Protein AF-C4RNF4-F1 (afdb_monomer_lite)

pLDDT: mean 80.86, std 27.19, range [23.42, 98.88]

Secondary structure (DSSP, 8-state):
------------------------------PPP-PPPPPPPPP------------------------PPP-----TT------TTSPPTTT--GGGHHHHHH--S-HHHHHHHHHHHEEETTTT-TT--GGGTTGGG--SHHHHHHHHHTT--S-TTS---GGGSEEE-HHHHHHHHHHHHHHTT--EEEEEEEETTSSTT-EEEEEEEEEEETTEEEEE-SSSPTTSSSS-TTS---STT-SEEEHHHHHHHHHTTSS-GGGEESSTT-SSBHHHHHHHHHHHHHHHHTT----TTEE-TTHHHHS-HHHHHHHHHHHHHHHHT-HHHHHHHHHHHHH-TTT--TTEEEE--TT-PPPEEEE--

Sequence (365 aa):
MPVDGRGGTTRPTARTTTGESPDGPGTAASRPQRRSQPARPRFRSIADGAATDNSAAVGPLPWQTTLACPNIRADRGTCMSSNWSVHSAYSDPGRHRALLAELRGEVPRICAAARNVIAHYRIELPELPPARHDEIHSRWLEAILELDQERHPEPLATPRATAEKVAGCCRDHVLFVVGALRDRGVAARSRVGFASYLTEGYFLDHVVVEYRTGDRWRRVDPEFAPGSVEFDVEDMPTGPTAPFRTAAQAWLAHRSGETDAELYRVLPESELGGPGFIRDCVVTELAHRQKDELLLWDAWGDVAHQVDDPLVDELADLLVQADAGDDTAERELARRYRDDPRLHPGDVITQYSPYGQPPRVVRLR

Structure (mmCIF, N/CA/C/O backbone):
data_AF-C4RNF4-F1
#
_entry.id   AF-C4RNF4-F1
#
loop_
_atom_site.group_PDB
_atom_site.id
_atom_site.type_symbol
_atom_site.label_atom_id
_atom_site.label_alt_id
_atom_site.label_comp_id
_atom_site.label_asym_id
_atom_site.label_entity_id
_atom_site.label_seq_id
_atom_site.pdbx_PDB_ins_code
_atom_site.Cartn_x
_atom_site.Cartn_y
_atom_site.Cartn_z
_atom_site.occupancy
_atom_site.B_iso_or_equiv
_atom_site.auth_seq_id
_atom_site.auth_comp_id
_atom_site.auth_asym_id
_atom_site.auth_atom_id
_atom_site.pdbx_PDB_model_num
ATOM 1 N N . MET A 1 1 ? 64.690 -3.235 55.865 1.00 29.55 1 MET A N 1
ATOM 2 C CA . MET A 1 1 ? 66.017 -3.071 55.238 1.00 29.55 1 MET A CA 1
ATOM 3 C C . MET A 1 1 ? 65.868 -3.304 53.746 1.00 29.55 1 MET A C 1
ATOM 5 O O . MET A 1 1 ? 65.424 -4.396 53.413 1.00 29.55 1 MET A O 1
ATOM 9 N N . PRO A 1 2 ? 66.294 -2.382 52.871 1.00 56.06 2 PRO A N 1
ATOM 10 C CA . PRO A 1 2 ? 66.186 -0.909 52.945 1.00 56.06 2 PRO A CA 1
ATOM 11 C C . PRO A 1 2 ? 65.337 -0.361 51.755 1.00 56.06 2 PRO A C 1
ATOM 13 O O . PRO A 1 2 ? 64.933 -1.162 50.922 1.00 56.06 2 PRO A O 1
ATOM 16 N N . VAL A 1 3 ? 65.063 0.934 51.519 1.00 39.97 3 VAL A N 1
ATOM 17 C CA . VAL A 1 3 ? 64.842 2.184 52.306 1.00 39.97 3 VAL A CA 1
ATOM 18 C C . VAL A 1 3 ? 64.292 3.254 51.312 1.00 39.97 3 VAL A C 1
ATOM 20 O O . VAL A 1 3 ? 64.432 3.063 50.109 1.00 39.97 3 VAL A O 1
ATOM 23 N N . ASP A 1 4 ? 63.647 4.317 51.824 1.00 38.72 4 ASP A N 1
ATOM 24 C CA . ASP A 1 4 ? 63.225 5.632 51.257 1.00 38.72 4 ASP A CA 1
ATOM 25 C C . ASP A 1 4 ? 63.759 6.104 49.866 1.00 38.72 4 ASP A C 1
ATOM 27 O O . ASP A 1 4 ? 64.845 5.737 49.437 1.00 38.72 4 ASP A O 1
ATOM 31 N N . GLY A 1 5 ? 63.115 7.037 49.137 1.00 36.12 5 GLY A N 1
ATOM 32 C CA . GLY A 1 5 ? 61.872 7.799 49.389 1.00 36.12 5 GLY A CA 1
ATOM 33 C C . GLY A 1 5 ? 62.019 9.343 49.330 1.00 36.12 5 GLY A C 1
ATOM 34 O O . GLY A 1 5 ? 63.107 9.865 49.546 1.00 36.12 5 GLY A O 1
ATOM 35 N N . ARG A 1 6 ? 60.881 10.061 49.171 1.00 37.47 6 ARG A N 1
ATOM 36 C CA . ARG A 1 6 ? 60.686 11.550 49.234 1.00 37.47 6 ARG A CA 1
ATOM 37 C C . ARG A 1 6 ? 61.234 12.343 48.021 1.00 37.47 6 ARG A C 1
ATOM 39 O O . ARG A 1 6 ? 62.159 11.886 47.370 1.00 37.47 6 ARG A O 1
ATOM 46 N N . GLY A 1 7 ? 60.734 13.533 47.650 1.00 30.39 7 GLY A N 1
ATOM 47 C CA . GLY A 1 7 ? 59.528 14.318 48.024 1.00 30.39 7 GLY A CA 1
ATOM 48 C C . GLY A 1 7 ? 58.840 14.866 46.743 1.00 30.39 7 GLY A C 1
ATOM 49 O O . GLY A 1 7 ? 59.287 14.541 45.652 1.00 30.39 7 GLY A O 1
ATOM 50 N N . GLY A 1 8 ? 57.741 15.636 46.729 1.00 32.41 8 GLY A N 1
ATOM 51 C CA . GLY A 1 8 ? 57.192 16.585 47.712 1.00 32.41 8 GLY A CA 1
ATOM 52 C C . GLY A 1 8 ? 57.641 18.022 47.369 1.00 32.41 8 GLY A C 1
ATOM 53 O O . GLY A 1 8 ? 58.843 18.232 47.274 1.00 32.41 8 GLY A O 1
ATOM 54 N N . THR A 1 9 ? 56.792 19.046 47.172 1.00 34.47 9 THR A N 1
ATOM 55 C CA . THR A 1 9 ? 55.306 19.192 47.234 1.00 34.47 9 THR A CA 1
ATOM 56 C C . THR A 1 9 ? 54.803 20.011 45.995 1.00 34.47 9 THR A C 1
ATOM 58 O O . THR A 1 9 ? 55.440 19.870 44.961 1.00 34.47 9 THR A O 1
ATOM 61 N N . THR A 1 10 ? 53.713 20.803 45.869 1.00 32.97 10 THR A N 1
ATOM 62 C CA . THR A 1 10 ? 52.697 21.432 46.762 1.00 32.97 10 THR A CA 1
ATOM 63 C C . THR A 1 10 ? 51.389 21.782 45.980 1.00 32.97 10 THR A C 1
ATOM 65 O O . THR A 1 10 ? 51.176 21.318 44.865 1.00 32.97 10 THR A O 1
ATOM 68 N N . ARG A 1 11 ? 50.490 22.580 46.583 1.00 32.47 11 ARG A N 1
ATOM 69 C CA . ARG A 1 11 ? 49.206 23.181 46.114 1.00 32.47 11 ARG A CA 1
ATOM 70 C C . ARG A 1 11 ? 48.938 24.427 47.011 1.00 32.47 11 ARG A C 1
ATOM 72 O O . ARG A 1 11 ? 49.739 24.609 47.933 1.00 32.47 11 ARG A O 1
ATOM 79 N N . PRO A 1 12 ? 47.819 25.195 46.919 1.00 51.16 12 PRO A N 1
ATOM 80 C CA . PRO A 1 12 ? 46.788 25.367 45.870 1.00 51.16 12 PRO A CA 1
ATOM 81 C C . PRO A 1 12 ? 47.091 26.660 45.042 1.00 51.16 12 PRO A C 1
ATOM 83 O O . PRO A 1 12 ? 48.235 26.721 44.613 1.00 51.16 12 PRO A O 1
ATOM 86 N N . THR A 1 13 ? 46.285 27.687 44.681 1.00 32.19 13 THR A N 1
ATOM 87 C CA . THR A 1 13 ? 44.886 28.205 44.863 1.00 32.19 13 THR A CA 1
ATOM 88 C C . THR A 1 13 ? 44.439 28.981 43.583 1.00 32.19 13 THR A C 1
ATOM 90 O O . THR A 1 13 ? 45.022 28.802 42.521 1.00 32.19 13 THR A O 1
ATOM 93 N N . ALA A 1 14 ? 43.435 29.873 43.634 1.00 32.00 14 ALA A N 1
ATOM 94 C CA . ALA A 1 14 ? 42.011 29.585 43.379 1.00 32.00 14 ALA A CA 1
ATOM 95 C C . ALA A 1 14 ? 41.098 30.808 43.694 1.00 32.00 14 ALA A C 1
ATOM 97 O O . ALA A 1 14 ? 41.170 31.311 44.812 1.00 32.00 14 ALA A O 1
ATOM 98 N N . ARG A 1 15 ? 40.155 31.156 42.786 1.00 32.41 15 ARG A N 1
ATOM 99 C CA . ARG A 1 15 ? 39.062 32.178 42.924 1.00 32.41 15 ARG A CA 1
ATOM 100 C C . ARG A 1 15 ? 39.533 33.664 43.023 1.00 32.41 15 ARG A C 1
ATOM 102 O O . ARG A 1 15 ? 40.668 33.892 43.410 1.00 32.41 15 ARG A O 1
ATOM 109 N N . THR A 1 16 ? 38.781 34.723 42.650 1.00 32.00 16 THR A N 1
ATOM 110 C CA . THR A 1 16 ? 37.392 34.915 42.117 1.00 32.00 16 THR A CA 1
ATOM 111 C C . THR A 1 16 ? 37.208 36.313 41.454 1.00 32.00 16 THR A C 1
ATOM 113 O O . THR A 1 16 ? 37.937 37.217 41.841 1.00 32.00 16 THR A O 1
ATOM 116 N N . THR A 1 17 ? 36.146 36.506 40.627 1.00 31.36 17 THR A N 1
ATOM 117 C CA . THR A 1 17 ? 35.385 37.786 40.354 1.00 31.36 17 THR A CA 1
ATOM 118 C C . THR A 1 17 ? 36.129 38.981 39.677 1.00 31.36 17 THR A C 1
ATOM 120 O O . THR A 1 17 ? 37.347 39.025 39.750 1.00 31.36 17 THR A O 1
ATOM 123 N N . THR A 1 18 ? 35.540 39.986 38.982 1.00 33.16 18 THR A N 1
ATOM 124 C CA . THR A 1 18 ? 34.149 40.375 38.565 1.00 33.16 18 THR A CA 1
ATOM 125 C C . THR A 1 18 ? 34.171 41.445 37.437 1.00 33.16 18 THR A C 1
ATOM 127 O O . THR A 1 18 ? 35.185 42.119 37.293 1.00 33.16 18 THR A O 1
ATOM 130 N N . GLY A 1 19 ? 33.028 41.688 36.761 1.00 27.88 19 GLY A N 1
ATOM 131 C CA . GLY A 1 19 ? 32.724 42.905 35.959 1.00 27.88 19 GLY A CA 1
ATOM 132 C C . GLY A 1 19 ? 33.000 42.805 34.443 1.00 27.88 19 GLY A C 1
ATOM 133 O O . GLY A 1 19 ? 33.831 42.000 34.036 1.00 27.88 19 GLY A O 1
ATOM 134 N N . GLU A 1 20 ? 32.350 43.563 33.545 1.00 30.66 20 GLU A N 1
ATOM 135 C CA . GLU A 1 20 ? 31.129 44.404 33.637 1.00 30.66 20 GLU A CA 1
ATOM 136 C C . GLU A 1 20 ? 30.559 44.648 32.204 1.00 30.66 20 GLU A C 1
ATOM 138 O O . GLU A 1 20 ? 31.224 44.308 31.226 1.00 30.66 20 GLU A O 1
ATOM 143 N N . SER A 1 21 ? 29.338 45.183 32.042 1.00 34.09 21 SER A N 1
ATOM 144 C CA . SER A 1 21 ? 28.692 45.478 30.728 1.00 34.09 21 SER A CA 1
ATOM 145 C C . SER A 1 21 ? 28.646 46.997 30.446 1.00 34.09 21 SER A C 1
ATOM 147 O O . SER A 1 21 ? 28.868 47.753 31.393 1.00 34.09 21 SER A O 1
ATOM 149 N N . PRO A 1 22 ? 28.377 47.483 29.204 1.00 46.72 22 PRO A N 1
ATOM 150 C CA . PRO A 1 22 ? 26.975 47.679 28.763 1.00 46.72 22 PRO A CA 1
ATOM 151 C C . PRO A 1 22 ? 26.702 47.673 27.221 1.00 46.72 22 PRO A C 1
ATOM 153 O O . PRO A 1 22 ? 27.592 47.434 26.411 1.00 46.72 22 PRO A O 1
ATOM 156 N N . ASP A 1 23 ? 25.449 48.018 26.875 1.00 33.31 23 ASP A N 1
ATOM 157 C CA . ASP A 1 23 ? 24.907 48.573 25.609 1.00 33.31 23 ASP A CA 1
ATOM 158 C C . ASP A 1 23 ? 24.642 47.692 24.358 1.00 33.31 23 ASP A C 1
ATOM 160 O O . ASP A 1 23 ? 25.283 46.679 24.094 1.00 33.31 23 ASP A O 1
ATOM 164 N N . GLY A 1 24 ? 23.587 48.085 23.613 1.00 26.72 24 GLY A N 1
ATOM 165 C CA . GLY A 1 24 ? 22.997 47.401 22.439 1.00 26.72 24 GLY A CA 1
ATOM 166 C C . GLY A 1 24 ? 23.139 48.204 21.125 1.00 26.72 24 GLY A C 1
ATOM 167 O O . GLY A 1 24 ? 24.221 48.747 20.908 1.00 26.72 24 GLY A O 1
ATOM 168 N N . PRO A 1 25 ? 22.116 48.343 20.237 1.00 41.81 25 PRO A N 1
ATOM 169 C CA . PRO A 1 25 ? 20.685 48.001 20.346 1.00 41.81 25 PRO A CA 1
ATOM 170 C C . PRO A 1 25 ? 20.215 46.953 19.298 1.00 41.81 25 PRO A C 1
ATOM 172 O O . PRO A 1 25 ? 21.030 46.327 18.629 1.00 41.81 25 PRO A O 1
ATOM 175 N N . GLY A 1 26 ? 18.895 46.761 19.132 1.00 27.91 26 GLY A N 1
ATOM 176 C CA . GLY A 1 26 ? 18.306 45.811 18.168 1.00 27.91 26 GLY A CA 1
ATOM 177 C C . GLY A 1 26 ? 17.302 46.410 17.167 1.00 27.91 26 GLY A C 1
ATOM 178 O O . GLY A 1 26 ? 16.907 47.570 17.270 1.00 27.91 26 GLY A O 1
ATOM 179 N N . THR A 1 27 ? 16.854 45.579 16.220 1.00 31.86 27 THR A N 1
ATOM 180 C CA . THR A 1 27 ? 15.846 45.867 15.176 1.00 31.86 27 THR A CA 1
ATOM 181 C C . THR A 1 27 ? 14.903 44.659 15.036 1.00 31.86 27 THR A C 1
ATOM 183 O O . THR A 1 27 ? 15.343 43.526 14.903 1.00 31.86 27 THR A O 1
ATOM 186 N N . ALA A 1 28 ? 13.603 44.812 15.307 1.00 30.44 28 ALA A N 1
ATOM 187 C CA . ALA A 1 28 ? 12.551 45.297 14.396 1.00 30.44 28 ALA A CA 1
ATOM 188 C C . ALA A 1 28 ? 11.982 44.191 13.475 1.00 30.44 28 ALA A C 1
ATOM 190 O O . ALA A 1 28 ? 12.509 43.901 12.404 1.00 30.44 28 ALA A O 1
ATOM 191 N N . ALA A 1 29 ? 10.865 43.588 13.899 1.00 31.58 29 ALA A N 1
ATOM 192 C CA . ALA A 1 29 ? 10.168 42.534 13.160 1.00 31.58 29 ALA A CA 1
ATOM 193 C C . ALA A 1 29 ? 9.352 43.082 11.972 1.00 31.58 29 ALA A C 1
ATOM 195 O O . ALA A 1 29 ? 8.675 44.103 12.092 1.00 31.58 29 ALA A O 1
ATOM 196 N N . SER A 1 30 ? 9.345 42.350 10.852 1.00 30.41 30 SER A N 1
ATOM 197 C CA . SER A 1 30 ? 8.572 42.686 9.646 1.00 30.41 30 SER A CA 1
ATOM 198 C C . SER A 1 30 ? 7.468 41.660 9.381 1.00 30.41 30 SER A C 1
ATOM 200 O O . SER A 1 30 ? 7.743 40.479 9.188 1.00 30.41 30 SER A O 1
ATOM 202 N N . ARG A 1 31 ? 6.205 42.108 9.332 1.00 32.72 31 ARG A N 1
ATOM 203 C CA . ARG A 1 31 ? 5.064 41.280 8.896 1.00 32.72 31 ARG A CA 1
ATOM 204 C C . ARG A 1 31 ? 5.098 41.065 7.373 1.00 32.72 31 ARG A C 1
ATOM 206 O O . ARG A 1 31 ? 5.218 42.060 6.655 1.00 32.72 31 ARG A O 1
ATOM 213 N N . PRO A 1 32 ? 4.869 39.844 6.852 1.00 31.88 32 PRO A N 1
ATOM 214 C CA . PRO A 1 32 ? 4.570 39.660 5.436 1.00 31.88 32 PRO A CA 1
ATOM 215 C C . PRO A 1 32 ? 3.202 40.273 5.092 1.00 31.88 32 PRO A C 1
ATOM 217 O O . PRO A 1 32 ? 2.233 40.160 5.847 1.00 31.88 32 PRO A O 1
ATOM 220 N N . GLN A 1 33 ? 3.114 40.943 3.943 1.00 31.50 33 GLN A N 1
ATOM 221 C CA . GLN A 1 33 ? 1.877 41.563 3.464 1.00 31.50 33 GLN A CA 1
ATOM 222 C C . GLN A 1 33 ? 0.935 40.516 2.850 1.00 31.50 33 GLN A C 1
ATOM 224 O O . GLN A 1 33 ? 1.359 39.691 2.042 1.00 31.50 33 GLN A O 1
ATOM 229 N N . ARG A 1 34 ? -0.369 40.600 3.151 1.00 33.06 34 ARG A N 1
ATOM 230 C CA . ARG A 1 34 ? -1.402 39.860 2.405 1.00 33.06 34 ARG A CA 1
ATOM 231 C C . ARG A 1 34 ? -1.380 40.293 0.935 1.00 33.06 34 ARG A C 1
ATOM 233 O O . ARG A 1 34 ? -1.749 41.426 0.635 1.00 33.06 34 ARG A O 1
ATOM 240 N N . ARG A 1 35 ? -1.037 39.383 0.019 1.00 30.53 35 ARG A N 1
ATOM 241 C CA . ARG A 1 35 ? -1.413 39.511 -1.398 1.00 30.53 35 ARG A CA 1
ATOM 242 C C . ARG A 1 35 ? -2.816 38.942 -1.611 1.00 30.53 35 ARG A C 1
ATOM 244 O O . ARG A 1 35 ? -3.190 37.943 -1.003 1.00 30.53 35 ARG A O 1
ATOM 251 N N . SER A 1 36 ? -3.602 39.619 -2.439 1.00 29.95 36 SER A N 1
ATOM 252 C CA . SER A 1 36 ? -4.980 39.255 -2.765 1.00 29.95 36 SER A CA 1
ATOM 253 C C . SER A 1 36 ? -5.038 38.109 -3.777 1.00 29.95 36 SER A C 1
ATOM 255 O O . SER A 1 36 ? -4.313 38.104 -4.770 1.00 29.95 36 SER A O 1
ATOM 257 N N . GLN A 1 37 ? -5.945 37.158 -3.550 1.00 31.97 37 GLN A N 1
ATOM 258 C CA . GLN A 1 37 ? -6.321 36.164 -4.556 1.00 31.97 37 GLN A CA 1
ATOM 259 C C . GLN A 1 37 ? -7.269 36.804 -5.590 1.00 31.97 37 GLN A C 1
ATOM 261 O O . GLN A 1 37 ? -8.225 37.472 -5.184 1.00 31.97 37 GLN A O 1
ATOM 266 N N . PRO A 1 38 ? -7.071 36.596 -6.904 1.00 30.09 38 PRO A N 1
ATOM 267 C CA . PRO A 1 38 ? -8.104 36.863 -7.900 1.00 30.09 38 PRO A CA 1
ATOM 268 C C . PRO A 1 38 ? -9.192 35.776 -7.840 1.00 30.09 38 PRO A C 1
ATOM 270 O O .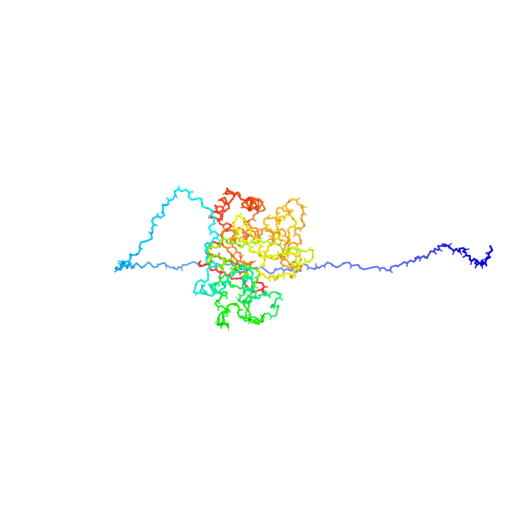 PRO A 1 38 ? -8.903 34.597 -7.635 1.00 30.09 38 PRO A O 1
ATOM 273 N N . ALA A 1 39 ? -10.456 36.163 -8.021 1.00 29.89 39 ALA A N 1
ATOM 274 C CA . ALA A 1 39 ? -11.587 35.240 -7.931 1.00 29.89 39 ALA A CA 1
ATOM 275 C C . ALA A 1 39 ? -11.657 34.270 -9.128 1.00 29.89 39 ALA A C 1
ATOM 277 O O . ALA A 1 39 ? -11.463 34.673 -10.276 1.00 29.89 39 ALA A O 1
ATOM 278 N N . ARG A 1 40 ? -12.010 33.001 -8.874 1.00 30.73 40 ARG A N 1
ATOM 279 C CA . ARG A 1 40 ? -12.322 32.028 -9.936 1.00 30.73 40 ARG A CA 1
ATOM 280 C C . ARG A 1 40 ? -13.691 32.341 -10.574 1.00 30.73 40 ARG A C 1
ATOM 282 O O . ARG A 1 40 ? -14.648 32.584 -9.833 1.00 30.73 40 ARG A O 1
ATOM 289 N N . PRO A 1 41 ? -13.830 32.310 -11.914 1.00 27.81 41 PRO A N 1
ATOM 290 C CA . PRO A 1 41 ? -15.125 32.456 -12.576 1.00 27.81 41 PRO A CA 1
ATOM 291 C C . PRO A 1 41 ? -16.015 31.223 -12.348 1.00 27.81 41 PRO A C 1
ATOM 293 O O . PRO A 1 41 ? -15.530 30.106 -12.174 1.00 27.81 41 PRO A O 1
ATOM 296 N N . ARG A 1 42 ? -17.338 31.427 -12.359 1.00 27.73 42 ARG A N 1
ATOM 297 C CA . ARG A 1 42 ? -18.333 30.353 -12.201 1.00 27.73 42 ARG A CA 1
ATOM 298 C C . ARG A 1 42 ? -18.507 29.567 -13.503 1.00 27.73 42 ARG A C 1
ATOM 300 O O . ARG A 1 42 ? -18.632 30.172 -14.566 1.00 27.73 42 ARG A O 1
ATOM 307 N N . PHE A 1 43 ? -18.617 28.244 -13.402 1.00 23.42 43 PHE A N 1
ATOM 308 C CA . PHE A 1 43 ? -19.078 27.399 -14.506 1.00 23.42 43 PHE A CA 1
ATOM 309 C C . PHE A 1 43 ? -20.520 27.746 -14.914 1.00 23.42 43 PHE A C 1
ATOM 311 O O . PHE A 1 43 ? -21.351 28.107 -14.078 1.00 23.42 43 PHE A O 1
ATOM 318 N N . ARG A 1 44 ? -20.830 27.559 -16.201 1.00 25.52 44 ARG A N 1
ATOM 319 C CA . ARG A 1 44 ? -22.198 27.340 -16.688 1.00 25.52 44 ARG A CA 1
ATOM 320 C C . ARG A 1 44 ? -22.311 25.892 -17.149 1.00 25.52 44 ARG A C 1
ATOM 322 O O . ARG A 1 44 ? -21.460 25.431 -17.900 1.00 25.52 44 ARG A O 1
ATOM 329 N N . SER A 1 45 ? -23.363 25.211 -16.706 1.00 24.77 45 SER A N 1
ATOM 330 C CA . SER A 1 45 ? -23.758 23.923 -17.273 1.00 24.77 45 SER A CA 1
ATOM 331 C C . SER A 1 45 ? -24.391 24.133 -18.650 1.00 24.77 45 SER A C 1
ATOM 333 O O . SER A 1 45 ? -25.123 25.107 -18.846 1.00 24.77 45 SER A O 1
ATOM 335 N N . ILE A 1 46 ? -24.134 23.205 -19.568 1.00 27.22 46 ILE A N 1
ATOM 336 C CA . ILE A 1 46 ? -24.988 22.931 -20.723 1.00 27.22 46 ILE A CA 1
ATOM 337 C C . ILE A 1 46 ? -25.213 21.421 -20.715 1.00 27.22 46 ILE A C 1
ATOM 339 O O . ILE A 1 46 ? -24.262 20.652 -20.842 1.00 27.22 46 ILE A O 1
ATOM 343 N N . ALA A 1 47 ? -26.467 21.020 -20.541 1.00 24.92 47 ALA A N 1
ATOM 344 C CA . ALA A 1 47 ? -26.932 19.674 -20.833 1.00 24.92 47 ALA A CA 1
ATOM 345 C C . ALA A 1 47 ? -27.689 19.708 -22.166 1.00 24.92 47 ALA A C 1
ATOM 347 O O . ALA A 1 47 ? -28.306 20.726 -22.472 1.00 24.92 47 ALA A O 1
ATOM 348 N N . ASP A 1 48 ? -27.575 18.624 -22.934 1.00 25.08 48 ASP A N 1
ATOM 349 C CA . ASP A 1 48 ? -28.595 18.008 -23.803 1.00 25.08 48 ASP A CA 1
ATOM 350 C C . ASP A 1 48 ? -27.887 17.150 -24.867 1.00 25.08 48 ASP A C 1
ATOM 352 O O . ASP A 1 48 ? -26.933 17.584 -25.511 1.00 25.08 48 ASP A O 1
ATOM 356 N N . GLY A 1 49 ? -28.321 15.896 -25.029 1.00 25.88 49 GLY A N 1
ATOM 357 C CA . GLY A 1 49 ? -27.614 14.903 -25.848 1.00 25.88 49 GLY A CA 1
ATOM 358 C C . GLY A 1 49 ? -28.331 13.556 -25.865 1.00 25.88 49 GLY A C 1
ATOM 359 O O . GLY A 1 49 ? -27.934 12.632 -25.166 1.00 25.88 49 GLY A O 1
ATOM 360 N N . ALA A 1 50 ? -29.430 13.497 -26.619 1.00 27.83 50 ALA A N 1
ATOM 361 C CA . ALA A 1 50 ? -30.402 12.404 -26.680 1.00 27.83 50 ALA A CA 1
ATOM 362 C C . ALA A 1 50 ? -29.828 10.970 -26.706 1.00 27.83 50 ALA A C 1
ATOM 364 O O . ALA A 1 50 ? -28.866 10.672 -27.412 1.00 27.83 50 ALA A O 1
ATOM 365 N N . ALA A 1 51 ? -30.517 10.057 -26.017 1.00 25.66 51 ALA A N 1
ATOM 366 C CA . ALA A 1 51 ? -30.317 8.620 -26.165 1.00 25.66 51 ALA A CA 1
ATOM 367 C C . ALA A 1 51 ? -30.926 8.097 -27.481 1.00 25.66 51 ALA A C 1
ATOM 369 O O . ALA A 1 51 ? -31.996 8.547 -27.896 1.00 25.66 51 ALA A O 1
ATOM 370 N N . THR A 1 52 ? -30.311 7.069 -28.069 1.00 29.36 52 THR A N 1
ATOM 371 C CA . THR A 1 52 ? -30.977 6.161 -29.018 1.00 29.36 52 THR A CA 1
ATOM 372 C C . THR A 1 52 ? -30.715 4.719 -28.614 1.00 29.36 52 THR A C 1
ATOM 374 O O . THR A 1 52 ? -29.565 4.286 -28.574 1.00 29.36 52 THR A O 1
ATOM 377 N N . ASP A 1 53 ? -31.794 4.000 -28.324 1.00 26.17 53 ASP A N 1
ATOM 378 C CA . ASP A 1 53 ? -31.806 2.556 -28.094 1.00 26.17 53 ASP A CA 1
ATOM 379 C C . ASP A 1 53 ? -31.609 1.802 -29.421 1.00 26.17 53 ASP A C 1
ATOM 381 O O . ASP A 1 53 ? -32.060 2.268 -30.471 1.00 26.17 53 ASP A O 1
ATOM 385 N N . ASN A 1 54 ? -30.955 0.639 -29.380 1.00 29.97 54 ASN A N 1
ATOM 386 C CA . ASN A 1 54 ? -31.015 -0.321 -30.477 1.00 29.97 54 ASN A CA 1
ATOM 387 C C . ASN A 1 54 ? -30.692 -1.743 -29.989 1.00 29.97 54 ASN A C 1
ATOM 389 O O . ASN A 1 54 ? -29.541 -2.085 -29.709 1.00 29.97 54 ASN A O 1
ATOM 393 N N . SER A 1 55 ? -31.721 -2.582 -29.897 1.00 26.47 55 SER A N 1
ATOM 394 C CA . SER A 1 55 ? -31.609 -3.962 -29.427 1.00 26.47 55 SER A CA 1
ATOM 395 C C . SER A 1 55 ? -31.305 -4.942 -30.567 1.00 26.47 55 SER A C 1
ATOM 397 O O . SER A 1 55 ? -31.911 -4.897 -31.634 1.00 26.47 55 SER A O 1
ATOM 399 N N . ALA A 1 56 ? -30.390 -5.883 -30.321 1.00 28.53 56 ALA A N 1
ATOM 400 C CA . ALA A 1 56 ? -30.154 -7.034 -31.193 1.00 28.53 56 ALA A CA 1
ATOM 401 C C . ALA A 1 56 ? -29.683 -8.238 -30.362 1.00 28.53 56 ALA A C 1
ATOM 403 O O . ALA A 1 56 ? -28.508 -8.359 -30.020 1.00 28.53 56 ALA A O 1
ATOM 404 N N . ALA A 1 57 ? -30.609 -9.132 -30.010 1.00 26.72 57 ALA A N 1
ATOM 405 C CA . ALA A 1 57 ? -30.279 -10.362 -29.294 1.00 26.72 57 ALA A CA 1
ATOM 406 C C . ALA A 1 57 ? -29.716 -11.425 -30.253 1.00 26.72 57 ALA A C 1
ATOM 408 O O . ALA A 1 57 ? -30.314 -11.707 -31.291 1.00 26.72 57 ALA A O 1
ATOM 409 N N . VAL A 1 58 ? -28.607 -12.065 -29.872 1.00 30.47 58 VAL A N 1
ATOM 410 C CA . VAL A 1 58 ? -28.038 -13.225 -30.575 1.00 30.47 58 VAL A CA 1
ATOM 411 C C . VAL A 1 58 ? -27.990 -14.401 -29.602 1.00 30.47 58 VAL A C 1
ATOM 413 O O . VAL A 1 58 ? -27.308 -14.344 -28.582 1.00 30.47 58 VAL A O 1
ATOM 416 N N . GLY A 1 59 ? -28.754 -15.456 -29.894 1.00 27.67 59 GLY A N 1
ATOM 417 C CA . GLY A 1 59 ? -28.800 -16.666 -29.069 1.00 27.67 59 GLY A CA 1
ATOM 418 C C . GLY A 1 59 ? -27.591 -17.587 -29.301 1.00 27.67 59 GLY A C 1
ATOM 419 O O . GLY A 1 59 ? -27.068 -17.629 -30.417 1.00 27.67 59 GLY A O 1
ATOM 420 N N . PRO A 1 60 ? -27.145 -18.348 -28.285 1.00 28.36 60 PRO A N 1
ATOM 421 C CA . PRO A 1 60 ? -26.024 -19.274 -28.423 1.00 28.36 60 PRO A CA 1
ATOM 422 C C . PRO A 1 60 ? -26.412 -20.537 -29.210 1.00 28.36 60 PRO A C 1
ATOM 424 O O . PRO A 1 60 ? -27.526 -21.046 -29.083 1.00 28.36 60 PRO A O 1
ATOM 427 N N . LEU A 1 61 ? -25.457 -21.087 -29.966 1.00 25.97 61 LEU A N 1
ATOM 428 C CA . LEU A 1 61 ? -25.554 -22.406 -30.602 1.00 25.97 61 LEU A CA 1
ATOM 429 C C . LEU A 1 61 ? -24.493 -23.375 -30.039 1.00 25.97 61 LEU A C 1
ATOM 431 O O . LEU A 1 61 ? -23.490 -22.923 -29.483 1.00 25.97 61 LEU A O 1
ATOM 435 N N . PRO A 1 62 ? -24.733 -24.701 -30.088 1.00 27.00 62 PRO A N 1
ATOM 436 C CA . PRO A 1 62 ? -24.231 -25.587 -29.043 1.00 27.00 62 PRO A CA 1
ATOM 437 C C . PRO A 1 62 ? -22.957 -26.360 -29.399 1.00 27.00 62 PRO A C 1
ATOM 439 O O . PRO A 1 62 ? -22.846 -26.961 -30.465 1.00 27.00 62 PRO A O 1
ATOM 442 N N . TRP A 1 63 ? -22.077 -26.498 -28.408 1.00 25.97 63 TRP A N 1
ATOM 443 C CA . TRP A 1 63 ? -21.240 -27.685 -28.234 1.00 25.97 63 TRP A CA 1
ATOM 444 C C . TRP A 1 63 ? -21.097 -27.987 -26.734 1.00 25.97 63 TRP A C 1
ATOM 446 O O . TRP A 1 63 ? -20.722 -27.123 -25.947 1.00 25.97 63 TRP A O 1
ATOM 456 N N . GLN A 1 64 ? -21.452 -29.209 -26.323 1.00 24.88 64 GLN A N 1
ATOM 457 C CA . GLN A 1 64 ? -21.345 -29.693 -24.942 1.00 24.88 64 GLN A CA 1
ATOM 458 C C . GLN A 1 64 ? -20.733 -31.096 -24.926 1.00 24.88 64 GLN A C 1
ATOM 460 O O . GLN A 1 64 ? -21.395 -32.054 -25.320 1.00 24.88 64 GLN A O 1
ATOM 465 N N . THR A 1 65 ? -19.516 -31.208 -24.390 1.00 25.75 65 THR A N 1
ATOM 466 C CA . THR A 1 65 ? -18.951 -32.463 -23.864 1.00 25.75 65 THR A CA 1
ATOM 467 C C . THR A 1 65 ? -17.995 -32.090 -22.722 1.00 25.75 65 THR A C 1
ATOM 469 O O . THR A 1 65 ? -16.827 -31.801 -22.945 1.00 25.75 65 THR A O 1
ATOM 472 N N . THR A 1 66 ? -18.485 -31.817 -21.515 1.00 26.05 66 THR A N 1
ATOM 473 C CA . THR A 1 66 ? -18.817 -32.830 -20.492 1.00 26.05 66 THR A CA 1
ATOM 474 C C . THR A 1 66 ? -17.599 -33.660 -20.069 1.00 26.05 66 THR A C 1
ATOM 476 O O . THR A 1 66 ? -17.421 -34.798 -20.496 1.00 26.05 66 THR A O 1
ATOM 479 N N . LEU A 1 67 ? -16.807 -33.103 -19.149 1.00 27.27 67 LEU A N 1
ATOM 480 C CA . LEU A 1 67 ? -16.018 -33.860 -18.173 1.00 27.27 67 LEU A CA 1
ATOM 481 C C . LEU A 1 67 ? -16.537 -33.490 -16.779 1.00 27.27 67 LEU A C 1
ATOM 483 O O . LEU A 1 67 ? -16.710 -32.312 -16.474 1.00 27.27 67 LEU A O 1
ATOM 487 N N . ALA A 1 68 ? -16.850 -34.493 -15.960 1.00 23.53 68 ALA A N 1
ATOM 488 C CA . ALA A 1 68 ? -17.536 -34.294 -14.688 1.00 23.53 68 ALA A CA 1
ATOM 489 C C . ALA A 1 68 ? -16.549 -34.203 -13.516 1.00 23.53 68 ALA A C 1
ATOM 491 O O . ALA A 1 68 ? -15.882 -35.183 -13.184 1.00 23.53 68 ALA A O 1
ATOM 492 N N . CYS A 1 69 ? -16.514 -33.053 -12.841 1.00 25.31 69 CYS A N 1
ATOM 493 C CA . CYS A 1 69 ? -15.923 -32.946 -11.508 1.00 25.31 69 CYS A CA 1
ATOM 494 C C . CYS A 1 69 ? -16.902 -33.510 -10.455 1.00 25.31 69 CYS A C 1
ATOM 496 O O . CYS A 1 69 ? -18.113 -33.309 -10.586 1.00 25.31 69 CYS A O 1
ATOM 498 N N . PRO A 1 70 ? -16.425 -34.217 -9.414 1.00 30.05 70 PRO A N 1
ATOM 499 C CA . PRO A 1 70 ? -17.295 -34.820 -8.407 1.00 30.05 70 PRO A CA 1
ATOM 500 C C . PRO A 1 70 ? -17.994 -33.769 -7.529 1.00 30.05 70 PRO A C 1
ATOM 502 O O . PRO A 1 70 ? -17.433 -32.722 -7.214 1.00 30.05 70 PRO A O 1
ATOM 505 N N . ASN A 1 71 ? -19.221 -34.081 -7.101 1.00 28.62 71 ASN A N 1
ATOM 506 C CA . ASN A 1 71 ? -20.072 -33.189 -6.307 1.00 28.62 71 ASN A CA 1
ATOM 507 C C . ASN A 1 71 ? -19.454 -32.828 -4.943 1.00 28.62 71 ASN A C 1
ATOM 509 O O . ASN A 1 71 ? -19.613 -33.570 -3.970 1.00 28.62 71 ASN A O 1
ATOM 513 N N . ILE A 1 72 ? -18.871 -31.633 -4.831 1.00 34.66 72 ILE A N 1
ATOM 514 C CA . ILE A 1 72 ? -18.773 -30.945 -3.541 1.00 34.66 72 ILE A CA 1
ATOM 515 C C . ILE A 1 72 ? -20.196 -30.521 -3.160 1.00 34.66 72 ILE A C 1
ATOM 517 O O . ILE A 1 72 ? -20.845 -29.763 -3.882 1.00 34.66 72 ILE A O 1
ATOM 521 N N . ARG A 1 73 ? -20.709 -31.028 -2.034 1.00 27.66 73 ARG A N 1
ATOM 522 C CA . ARG A 1 73 ? -21.982 -30.548 -1.482 1.00 27.66 73 ARG A CA 1
ATOM 523 C C . ARG A 1 73 ? -21.803 -29.092 -1.061 1.00 27.66 73 ARG A C 1
ATOM 525 O O . ARG A 1 73 ? -20.999 -28.816 -0.178 1.00 27.66 73 ARG A O 1
ATOM 532 N N . ALA A 1 74 ? -22.569 -28.189 -1.667 1.00 34.66 74 ALA A N 1
ATOM 533 C CA . ALA A 1 74 ? -22.647 -26.805 -1.220 1.00 34.66 74 ALA A CA 1
ATOM 534 C C . ALA A 1 74 ? -23.280 -26.757 0.178 1.00 34.66 74 ALA A C 1
ATOM 536 O O . ALA A 1 74 ? -24.496 -26.921 0.317 1.00 34.66 74 ALA A O 1
ATOM 537 N N . ASP A 1 75 ? -22.449 -26.559 1.201 1.00 31.12 75 ASP A N 1
ATOM 538 C CA . ASP A 1 75 ? -22.929 -26.270 2.545 1.00 31.12 75 ASP A CA 1
ATOM 539 C C . ASP A 1 75 ? -23.540 -24.863 2.572 1.00 31.12 75 ASP A C 1
ATOM 541 O O . ASP A 1 75 ? -22.947 -23.895 2.091 1.00 31.12 75 ASP A O 1
ATOM 545 N N . ARG A 1 76 ? -24.767 -24.746 3.079 1.00 38.16 76 ARG A N 1
ATOM 546 C CA . ARG A 1 76 ? -25.562 -23.511 2.998 1.00 38.16 76 ARG A CA 1
ATOM 547 C C . ARG A 1 76 ? -25.354 -22.659 4.246 1.00 38.16 76 ARG A C 1
ATOM 549 O O . ARG A 1 76 ? -26.302 -22.381 4.975 1.00 38.16 76 ARG A O 1
ATOM 556 N N . GLY A 1 77 ? -24.103 -22.261 4.473 1.00 36.69 77 GLY A N 1
ATOM 557 C CA . GLY A 1 77 ? -23.689 -21.532 5.676 1.00 36.69 77 GLY A CA 1
ATOM 558 C C . GLY A 1 77 ? -22.402 -20.710 5.545 1.00 36.69 77 GLY A C 1
ATOM 559 O O . GLY A 1 77 ? -21.825 -20.338 6.561 1.00 36.69 77 GLY A O 1
ATOM 560 N N . THR A 1 78 ? -21.913 -20.437 4.330 1.00 37.53 78 THR A N 1
ATOM 561 C CA . THR A 1 78 ? -20.643 -19.716 4.139 1.00 37.53 78 THR A CA 1
ATOM 562 C C . THR A 1 78 ? -20.747 -18.256 4.591 1.00 37.53 78 THR A C 1
ATOM 564 O O . THR A 1 78 ? -21.468 -17.459 3.993 1.00 37.53 78 THR A O 1
ATOM 567 N N . CYS A 1 79 ? -19.995 -17.901 5.636 1.00 36.81 79 CYS A N 1
ATOM 568 C CA . CYS A 1 79 ? -19.770 -16.516 6.050 1.00 36.81 79 CYS A CA 1
ATOM 569 C C . CYS A 1 79 ? -19.161 -15.706 4.890 1.00 36.81 79 CYS A C 1
ATOM 571 O O . CYS A 1 79 ? -18.252 -16.188 4.216 1.00 36.81 79 CYS A O 1
ATOM 573 N N . MET A 1 80 ? -19.621 -14.469 4.674 1.00 43.78 80 MET A N 1
ATOM 574 C CA . MET A 1 80 ? -19.006 -13.540 3.715 1.00 43.78 80 MET A CA 1
ATOM 575 C C . MET A 1 80 ? -17.763 -12.861 4.315 1.00 43.78 80 MET A C 1
ATOM 577 O O . MET A 1 80 ? -17.720 -11.639 4.431 1.00 43.78 80 MET A O 1
ATOM 581 N N . SER A 1 81 ? -16.764 -13.650 4.712 1.00 54.47 81 SER A N 1
ATOM 582 C CA . SER A 1 81 ? -15.406 -13.146 4.929 1.00 54.47 81 SER A CA 1
ATOM 583 C C . SER A 1 81 ? -14.683 -13.018 3.584 1.00 54.47 81 SER A C 1
ATOM 585 O O . SER A 1 81 ? -14.918 -13.798 2.654 1.00 54.47 81 SER A O 1
ATOM 587 N N . SER A 1 82 ? -13.820 -12.009 3.444 1.00 64.25 82 SER A N 1
ATOM 588 C CA . SER A 1 82 ? -13.131 -11.741 2.178 1.00 64.25 82 SER A CA 1
ATOM 589 C C . SER A 1 82 ? -12.209 -12.903 1.803 1.00 64.25 82 SER A C 1
ATOM 591 O O . SER A 1 82 ? -11.298 -13.261 2.548 1.00 64.25 82 SER A O 1
ATOM 593 N N . ASN A 1 83 ? -12.432 -13.520 0.634 1.00 86.81 83 ASN A N 1
ATOM 594 C CA . ASN A 1 83 ? -11.607 -14.646 0.194 1.00 86.81 83 ASN A CA 1
ATOM 595 C C . ASN A 1 83 ? -10.246 -14.158 -0.325 1.00 86.81 83 ASN A C 1
ATOM 597 O O . ASN A 1 83 ? -10.058 -13.854 -1.509 1.00 86.81 83 ASN A O 1
ATOM 601 N N . TRP A 1 84 ? -9.302 -14.093 0.608 1.00 94.31 84 TRP A N 1
ATOM 602 C CA . TRP A 1 84 ? -7.971 -13.522 0.446 1.00 94.31 84 TRP A CA 1
ATOM 603 C C . TRP A 1 84 ? -7.041 -14.260 -0.523 1.00 94.31 84 TRP A C 1
ATOM 605 O O . TRP A 1 84 ? -6.007 -13.701 -0.885 1.00 94.31 84 TRP A O 1
ATOM 615 N N . SER A 1 85 ? -7.367 -15.485 -0.953 1.00 95.88 85 SER A N 1
ATOM 616 C CA . SER A 1 85 ? -6.576 -16.222 -1.953 1.00 95.88 85 SER A CA 1
ATOM 617 C C . SER A 1 85 ? -7.009 -15.971 -3.398 1.00 95.88 85 SER A C 1
ATOM 619 O O . SER A 1 85 ? -6.283 -16.327 -4.320 1.00 95.88 85 SER A O 1
ATOM 621 N N . VAL A 1 86 ? -8.164 -15.340 -3.623 1.00 96.62 86 VAL A N 1
ATOM 622 C CA . VAL A 1 86 ? -8.663 -15.009 -4.966 1.00 96.62 86 VAL A CA 1
ATOM 623 C C . VAL A 1 86 ? -8.188 -13.611 -5.359 1.00 96.62 86 VAL A C 1
ATOM 625 O O . VAL A 1 86 ? -8.193 -12.704 -4.526 1.00 96.62 86 VAL A O 1
ATOM 628 N N . HIS A 1 87 ? -7.829 -13.404 -6.629 1.00 97.69 87 HIS A N 1
ATOM 629 C CA . HIS A 1 87 ? -7.435 -12.093 -7.160 1.00 97.69 87 HIS A CA 1
ATOM 630 C C . HIS A 1 87 ? -8.531 -11.018 -7.001 1.00 97.69 87 HIS A C 1
ATOM 632 O O . HIS A 1 87 ? -9.723 -11.311 -6.873 1.00 97.69 87 HIS A O 1
ATOM 638 N N . SER A 1 88 ? -8.109 -9.759 -6.953 1.00 97.06 88 SER A N 1
ATOM 639 C CA . SER A 1 88 ? -8.895 -8.574 -7.312 1.00 97.06 88 SER A CA 1
ATOM 640 C C . SER A 1 88 ? -8.631 -8.205 -8.775 1.00 97.06 88 SER A C 1
ATOM 642 O O . SER A 1 88 ? -7.706 -8.748 -9.381 1.00 97.06 88 SER A O 1
ATOM 644 N N . ALA A 1 89 ? -9.367 -7.230 -9.317 1.00 96.56 89 ALA A N 1
ATOM 645 C CA . ALA A 1 89 ? -9.042 -6.634 -10.616 1.00 96.56 89 ALA A CA 1
ATOM 646 C C . ALA A 1 89 ? -7.610 -6.056 -10.653 1.00 96.56 89 ALA A C 1
ATOM 648 O O . ALA A 1 89 ? -6.935 -6.136 -11.674 1.00 96.56 89 ALA A O 1
ATOM 649 N N . TYR A 1 90 ? -7.121 -5.518 -9.529 1.00 98.19 90 TYR A N 1
ATOM 650 C CA . TYR A 1 90 ? -5.767 -4.978 -9.377 1.00 98.19 90 TYR A CA 1
ATOM 651 C C . TYR A 1 90 ? -4.711 -6.084 -9.397 1.00 98.19 90 TYR A C 1
ATOM 653 O O . TYR A 1 90 ? -3.714 -5.971 -10.102 1.00 98.19 90 TYR A O 1
ATOM 661 N N . SER A 1 91 ? -4.913 -7.150 -8.617 1.00 98.38 91 SER A N 1
ATOM 662 C CA . SER A 1 91 ? -3.899 -8.183 -8.386 1.00 98.38 91 SER A CA 1
ATOM 663 C C . SER A 1 91 ? -3.910 -9.312 -9.418 1.00 98.38 91 SER A C 1
ATOM 665 O O . SER A 1 91 ? -3.153 -10.268 -9.254 1.00 98.38 91 SER A O 1
ATOM 667 N N . ASP A 1 92 ? -4.815 -9.303 -10.399 1.00 97.75 92 ASP A N 1
ATOM 668 C CA . ASP A 1 92 ? -4.801 -10.290 -11.481 1.00 97.75 92 ASP A CA 1
ATOM 669 C C . ASP A 1 92 ? -3.654 -9.967 -12.463 1.00 97.75 92 ASP A C 1
ATOM 671 O O . ASP A 1 92 ? -3.589 -8.849 -12.979 1.00 97.75 92 ASP A O 1
ATOM 675 N N . PRO A 1 93 ? -2.724 -10.904 -12.730 1.00 97.50 93 PRO A N 1
ATOM 676 C CA . PRO A 1 93 ? -1.710 -10.730 -13.771 1.00 97.50 93 PRO A CA 1
ATOM 677 C C . PRO A 1 93 ? -2.276 -10.826 -15.198 1.00 97.50 93 PRO A C 1
ATOM 679 O O . PRO A 1 93 ? -1.528 -10.625 -16.154 1.00 97.50 93 PRO A O 1
ATOM 682 N N . GLY A 1 94 ? -3.553 -11.191 -15.364 1.00 97.25 94 GLY A N 1
ATOM 683 C CA . GLY A 1 94 ? -4.223 -11.307 -16.653 1.00 97.25 94 GLY A CA 1
ATOM 684 C C . GLY A 1 94 ? -3.476 -12.241 -17.603 1.00 97.25 94 GLY A C 1
ATOM 685 O O . GLY A 1 94 ? -3.178 -13.393 -17.265 1.00 97.25 94 GLY A O 1
ATOM 686 N N . ARG A 1 95 ? -3.126 -11.741 -18.790 1.00 96.94 95 ARG A N 1
ATOM 687 C CA . ARG A 1 95 ? -2.363 -12.492 -19.802 1.00 96.94 95 ARG A CA 1
ATOM 688 C C . ARG A 1 95 ? -0.942 -12.864 -19.353 1.00 96.94 95 ARG A C 1
ATOM 690 O O . ARG A 1 95 ? -0.390 -13.849 -19.836 1.00 96.94 95 ARG A O 1
ATOM 697 N N . HIS A 1 96 ? -0.364 -12.118 -18.409 1.00 97.56 96 HIS A N 1
ATOM 698 C CA . HIS A 1 96 ? 1.008 -12.299 -17.913 1.00 97.56 96 HIS A CA 1
ATOM 699 C C . HIS A 1 96 ? 1.130 -13.348 -16.794 1.00 97.56 96 HIS A C 1
ATOM 701 O O . HIS A 1 96 ? 2.214 -13.572 -16.256 1.00 97.56 96 HIS A O 1
ATOM 707 N N . ARG A 1 97 ? 0.039 -14.057 -16.464 1.00 96.12 97 ARG A N 1
ATOM 708 C CA . ARG A 1 97 ? -0.025 -15.085 -15.406 1.00 96.12 97 ARG A CA 1
ATOM 709 C C . ARG A 1 97 ? 1.079 -16.146 -15.474 1.00 96.12 97 ARG A C 1
ATOM 711 O O . ARG A 1 97 ? 1.576 -16.573 -14.434 1.00 96.12 97 ARG A O 1
ATOM 718 N N . ALA A 1 98 ? 1.501 -16.541 -16.677 1.00 95.38 98 ALA A N 1
ATOM 719 C CA . ALA A 1 98 ? 2.573 -17.521 -16.869 1.00 95.38 98 ALA A CA 1
ATOM 720 C C . ALA A 1 98 ? 3.889 -17.113 -16.173 1.00 95.38 98 ALA A C 1
ATOM 722 O O . ALA A 1 98 ? 4.546 -17.957 -15.566 1.00 95.38 98 ALA A O 1
ATOM 723 N N . LEU A 1 99 ? 4.217 -15.818 -16.169 1.00 95.31 99 LEU A N 1
ATOM 724 C CA . LEU A 1 99 ? 5.437 -15.282 -15.561 1.00 95.31 99 LEU A CA 1
ATOM 725 C C . LEU A 1 99 ? 5.434 -15.438 -14.032 1.00 95.31 99 LEU A C 1
ATOM 727 O O . LEU A 1 99 ? 6.459 -15.754 -13.426 1.00 95.31 99 LEU A O 1
ATOM 731 N N . LEU A 1 100 ? 4.266 -15.302 -13.390 1.00 93.75 100 LEU A N 1
ATOM 732 C CA . LEU A 1 100 ? 4.132 -15.558 -11.953 1.00 93.75 100 LEU A CA 1
ATOM 733 C C . LEU A 1 100 ? 4.234 -17.055 -11.630 1.00 93.75 100 LEU A C 1
ATOM 735 O O . LEU A 1 100 ? 4.726 -17.406 -10.554 1.00 93.75 100 LEU A O 1
ATOM 739 N N . ALA A 1 101 ? 3.849 -17.943 -12.550 1.00 87.75 101 ALA A N 1
ATOM 740 C CA . ALA A 1 101 ? 3.993 -19.391 -12.396 1.00 87.75 101 ALA A CA 1
ATOM 741 C C . ALA A 1 101 ? 5.450 -19.889 -12.549 1.00 87.75 101 ALA A C 1
ATOM 743 O O . ALA A 1 101 ? 5.770 -20.988 -12.084 1.00 87.75 101 ALA A O 1
ATOM 744 N N . GLU A 1 102 ? 6.347 -19.094 -13.147 1.00 86.88 102 GLU A N 1
ATOM 745 C CA . GLU A 1 102 ? 7.793 -19.371 -13.219 1.00 86.88 102 GLU A CA 1
ATOM 746 C C . GLU A 1 102 ? 8.540 -19.061 -11.913 1.00 86.88 102 GLU A C 1
ATOM 748 O O . GLU A 1 102 ? 9.559 -19.692 -11.617 1.00 86.88 102 GLU A O 1
ATOM 753 N N . LEU A 1 103 ? 8.004 -18.166 -11.073 1.00 86.81 103 LEU A N 1
ATOM 754 C CA . LEU A 1 103 ? 8.546 -17.805 -9.752 1.00 86.81 103 LEU A CA 1
ATOM 755 C C . LEU A 1 103 ? 8.354 -18.920 -8.697 1.00 86.81 103 LEU A C 1
ATOM 757 O O . LEU A 1 103 ? 7.961 -18.671 -7.555 1.00 86.81 103 LEU A O 1
ATOM 761 N N . ARG A 1 104 ? 8.582 -20.183 -9.072 1.00 68.62 104 ARG A N 1
ATOM 762 C CA . ARG A 1 104 ? 8.436 -21.357 -8.200 1.00 68.62 104 ARG A CA 1
ATOM 763 C C . ARG A 1 104 ? 9.451 -21.300 -7.062 1.00 68.62 104 ARG A C 1
ATOM 765 O O . ARG A 1 104 ? 10.653 -21.182 -7.302 1.00 68.62 104 ARG A O 1
ATOM 772 N N . GLY A 1 105 ? 8.967 -21.411 -5.833 1.00 70.50 105 GLY A N 1
ATOM 773 C CA . GLY A 1 105 ? 9.779 -21.317 -4.628 1.00 70.50 105 GLY A CA 1
ATOM 774 C C . GLY A 1 105 ? 9.030 -20.606 -3.509 1.00 70.50 105 GLY A C 1
ATOM 775 O O . GLY A 1 105 ? 7.818 -20.404 -3.580 1.00 70.50 105 GLY A O 1
ATOM 776 N N . GLU A 1 106 ? 9.784 -20.249 -2.480 1.00 84.31 106 GLU A N 1
ATOM 777 C CA . GLU A 1 106 ? 9.298 -19.586 -1.275 1.00 84.31 106 GLU A CA 1
ATOM 778 C C . GLU A 1 106 ? 9.120 -18.072 -1.489 1.00 84.31 106 GLU A C 1
ATOM 780 O O . GLU A 1 106 ? 9.651 -17.489 -2.439 1.00 84.31 106 GLU A O 1
ATOM 785 N N . VAL A 1 107 ? 8.398 -17.421 -0.572 1.00 92.88 107 VAL A N 1
ATOM 786 C CA . VAL A 1 107 ? 8.106 -15.974 -0.604 1.00 92.88 107 VAL A CA 1
ATOM 787 C C . VAL A 1 107 ? 9.346 -15.076 -0.794 1.00 92.88 107 VAL A C 1
ATOM 789 O O . VAL A 1 107 ? 9.240 -14.151 -1.601 1.00 92.88 107 VAL A O 1
ATOM 792 N N . PRO A 1 108 ? 10.533 -15.366 -0.213 1.00 93.50 108 PRO A N 1
ATOM 793 C CA . PRO A 1 108 ? 11.764 -14.603 -0.465 1.00 93.50 108 PRO A CA 1
ATOM 794 C C . PRO A 1 108 ? 12.105 -14.446 -1.954 1.00 93.50 108 PRO A C 1
ATOM 796 O O . PRO A 1 108 ? 12.527 -13.377 -2.396 1.00 93.50 108 PRO A O 1
ATOM 799 N N . ARG A 1 109 ? 11.853 -15.484 -2.771 1.00 94.69 109 ARG A N 1
ATOM 800 C CA . ARG A 1 109 ? 12.071 -15.442 -4.228 1.00 94.69 109 ARG A CA 1
ATOM 801 C C . ARG A 1 109 ? 11.068 -14.527 -4.933 1.00 94.69 109 ARG A C 1
ATOM 803 O O . ARG A 1 109 ? 11.420 -13.890 -5.922 1.00 94.69 109 ARG A O 1
ATOM 810 N N . ILE A 1 110 ? 9.833 -14.463 -4.438 1.00 96.81 110 ILE A N 1
ATOM 811 C CA . ILE A 1 110 ? 8.779 -13.602 -4.988 1.00 96.81 110 ILE A CA 1
ATOM 812 C C . ILE A 1 110 ? 9.084 -12.134 -4.654 1.00 96.81 110 ILE A C 1
ATOM 814 O O . ILE A 1 110 ? 9.032 -11.291 -5.544 1.00 96.81 110 ILE A O 1
ATOM 818 N N . CYS A 1 111 ? 9.493 -11.839 -3.416 1.00 97.81 111 CYS A N 1
ATOM 819 C CA . CYS A 1 111 ? 9.928 -10.500 -3.010 1.00 97.81 111 CYS A CA 1
ATOM 820 C C . CYS A 1 111 ? 11.195 -10.053 -3.764 1.00 97.81 111 CYS A C 1
ATOM 822 O O . CYS A 1 111 ? 11.266 -8.923 -4.241 1.00 97.81 111 CYS A O 1
ATOM 824 N N . ALA A 1 112 ? 12.167 -10.951 -3.968 1.00 97.31 112 ALA A N 1
ATOM 825 C CA . ALA A 1 112 ? 13.340 -10.669 -4.798 1.00 97.31 112 ALA A CA 1
ATOM 826 C C . ALA A 1 112 ? 12.979 -10.382 -6.270 1.00 97.31 112 ALA A C 1
ATOM 828 O O . ALA A 1 112 ? 13.593 -9.511 -6.878 1.00 97.31 112 ALA A O 1
ATOM 829 N N . ALA A 1 113 ? 11.974 -11.064 -6.832 1.00 98.00 113 ALA A N 1
ATOM 830 C CA . ALA A 1 113 ? 11.470 -10.767 -8.173 1.00 98.00 113 ALA A CA 1
ATOM 831 C C . ALA A 1 113 ? 10.723 -9.421 -8.234 1.00 98.00 113 ALA A C 1
ATOM 833 O O . ALA A 1 113 ? 10.924 -8.673 -9.185 1.00 98.00 113 ALA A O 1
ATOM 834 N N . ALA A 1 114 ? 9.943 -9.066 -7.205 1.00 98.38 114 ALA A N 1
ATOM 835 C CA . ALA A 1 114 ? 9.291 -7.756 -7.114 1.00 98.38 114 ALA A CA 1
ATOM 836 C C . ALA A 1 114 ? 10.326 -6.617 -7.171 1.00 98.38 114 ALA A C 1
ATOM 838 O O . ALA A 1 114 ? 10.234 -5.755 -8.041 1.00 98.38 114 ALA A O 1
AT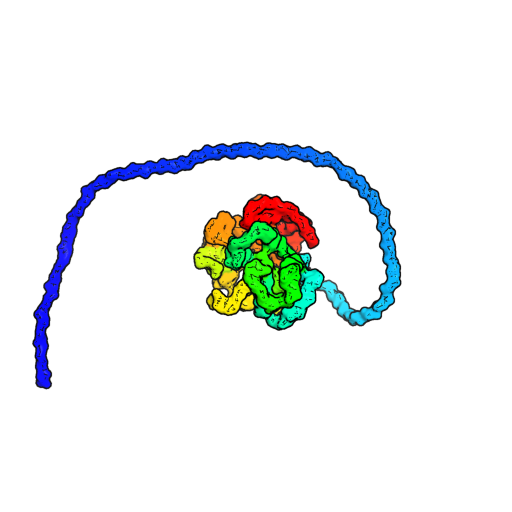OM 839 N N . ARG A 1 115 ? 11.373 -6.687 -6.334 1.00 98.50 115 ARG A N 1
ATOM 840 C CA . ARG A 1 115 ? 12.510 -5.739 -6.327 1.00 98.50 115 ARG A CA 1
ATOM 841 C C . ARG A 1 115 ? 13.365 -5.770 -7.591 1.00 98.50 115 ARG A C 1
ATOM 843 O O . ARG A 1 115 ? 14.200 -4.893 -7.777 1.00 98.50 115 ARG A O 1
ATOM 850 N N . ASN A 1 116 ? 13.242 -6.801 -8.421 1.00 98.44 116 ASN A N 1
ATOM 851 C CA . ASN A 1 116 ? 13.955 -6.895 -9.691 1.00 98.44 116 ASN A CA 1
ATOM 852 C C . ASN A 1 116 ? 13.157 -6.247 -10.832 1.00 98.44 116 ASN A C 1
ATOM 854 O O . ASN A 1 116 ? 13.752 -5.630 -11.705 1.00 98.44 116 ASN A O 1
ATOM 858 N N . VAL A 1 117 ? 11.828 -6.357 -10.809 1.00 98.69 117 VAL A N 1
ATOM 859 C CA . VAL A 1 117 ? 10.911 -5.794 -11.817 1.00 98.69 117 VAL A CA 1
ATOM 860 C C . VAL A 1 117 ? 10.606 -4.314 -11.560 1.00 98.69 117 VAL A C 1
ATOM 862 O O . VAL A 1 117 ? 10.504 -3.528 -12.501 1.00 98.69 117 VAL A O 1
ATOM 865 N N . ILE A 1 118 ? 10.472 -3.928 -10.289 1.00 98.81 118 ILE A N 1
ATOM 866 C CA . ILE A 1 118 ? 10.026 -2.602 -9.847 1.00 98.81 118 ILE A CA 1
ATOM 867 C C . ILE A 1 118 ? 11.195 -1.863 -9.178 1.00 98.81 118 ILE A C 1
ATOM 869 O O . ILE A 1 118 ? 12.034 -2.479 -8.518 1.00 98.81 118 ILE A O 1
ATOM 873 N N . ALA A 1 119 ? 11.254 -0.544 -9.371 1.00 98.75 119 ALA A N 1
ATOM 874 C CA . ALA A 1 119 ? 12.104 0.372 -8.614 1.00 98.75 119 ALA A CA 1
ATOM 875 C C . ALA A 1 119 ? 11.260 1.434 -7.898 1.00 98.75 119 ALA A C 1
ATOM 877 O O . ALA A 1 119 ? 10.336 1.991 -8.502 1.00 98.75 119 ALA A O 1
ATOM 878 N N . HIS A 1 120 ? 11.606 1.780 -6.653 1.00 98.38 120 HIS A N 1
ATOM 879 C CA . HIS A 1 120 ? 10.898 2.840 -5.930 1.00 98.38 120 HIS A CA 1
ATOM 880 C C . HIS A 1 120 ? 11.209 4.234 -6.507 1.00 98.38 120 HIS A C 1
ATOM 882 O O . HIS A 1 120 ? 12.330 4.738 -6.381 1.00 98.38 120 HIS A O 1
ATOM 888 N N . TYR A 1 121 ? 10.211 4.911 -7.087 1.00 98.00 121 TYR A N 1
ATOM 889 C CA . TYR A 1 121 ? 10.406 6.130 -7.889 1.00 98.00 121 TYR A CA 1
ATOM 890 C C . TYR A 1 121 ? 11.047 7.310 -7.138 1.00 98.00 121 TYR A C 1
ATOM 892 O O . TYR A 1 121 ? 11.690 8.149 -7.758 1.00 98.00 121 TYR A O 1
ATOM 900 N N . ARG A 1 122 ? 10.904 7.384 -5.806 1.00 94.75 122 ARG A N 1
ATOM 901 C CA . ARG A 1 122 ? 11.568 8.416 -4.979 1.00 94.75 122 ARG A CA 1
ATOM 902 C C . ARG A 1 122 ? 12.996 8.069 -4.543 1.00 94.75 122 ARG A C 1
ATOM 904 O O . ARG A 1 122 ? 13.737 8.978 -4.196 1.00 94.75 122 ARG A O 1
ATOM 911 N N . ILE A 1 123 ? 13.352 6.782 -4.493 1.00 94.44 123 ILE A N 1
ATOM 912 C CA . ILE A 1 123 ? 14.540 6.288 -3.769 1.00 94.44 123 ILE A CA 1
ATOM 913 C C . ILE A 1 123 ? 15.556 5.674 -4.737 1.00 94.44 123 ILE A C 1
ATOM 915 O O . ILE A 1 123 ? 16.729 6.032 -4.718 1.00 94.44 123 ILE A O 1
ATOM 919 N N . GLU A 1 124 ? 15.100 4.793 -5.628 1.00 97.69 124 GLU A N 1
ATOM 920 C CA . GLU A 1 124 ? 15.929 4.164 -6.661 1.00 97.69 124 GLU A CA 1
ATOM 921 C C . GLU A 1 124 ? 15.965 4.957 -7.974 1.00 97.69 124 GLU A C 1
ATOM 923 O O . GLU A 1 124 ? 16.947 4.868 -8.709 1.00 97.69 124 GLU A O 1
ATOM 928 N N . LEU A 1 125 ? 14.911 5.727 -8.279 1.00 97.62 125 LEU A N 1
ATOM 929 C CA . LEU A 1 125 ? 14.786 6.519 -9.515 1.00 97.62 125 LEU A CA 1
ATOM 930 C C . LEU A 1 125 ? 14.482 8.017 -9.272 1.00 97.62 125 LEU A C 1
ATOM 932 O O . LEU A 1 125 ? 13.613 8.566 -9.952 1.00 97.62 125 LEU A O 1
ATOM 936 N N . PRO A 1 126 ? 15.190 8.725 -8.366 1.00 95.12 126 PRO A N 1
ATOM 937 C CA . PRO A 1 126 ? 14.903 10.134 -8.059 1.00 95.12 126 PRO A CA 1
ATOM 938 C C . PRO A 1 126 ? 14.988 11.067 -9.283 1.00 95.12 126 PRO A C 1
ATOM 940 O O . PRO A 1 126 ? 14.316 12.095 -9.320 1.00 95.12 126 PRO A O 1
ATOM 943 N N . GLU A 1 127 ? 15.759 10.694 -10.310 1.00 95.19 127 GLU A N 1
ATOM 944 C CA . GLU A 1 127 ? 15.885 11.417 -11.586 1.00 95.19 127 GLU A CA 1
ATOM 945 C C . GLU A 1 127 ? 15.024 10.810 -12.721 1.00 95.19 127 GLU A C 1
ATOM 947 O O . GLU A 1 127 ? 15.386 10.894 -13.897 1.00 95.19 127 GLU A O 1
ATOM 952 N N . LEU A 1 128 ? 13.885 10.174 -12.401 1.00 97.25 128 LEU A N 1
ATOM 953 C CA . LEU A 1 128 ? 12.982 9.578 -13.398 1.00 97.25 128 LEU A CA 1
ATOM 954 C C . LEU A 1 128 ? 12.600 10.609 -14.489 1.00 97.25 128 LEU A C 1
ATOM 956 O O . LEU A 1 128 ? 12.032 11.660 -14.167 1.00 97.25 128 LEU A O 1
ATOM 960 N N . PRO A 1 129 ? 12.859 10.336 -15.784 1.00 96.50 129 PRO A N 1
ATOM 961 C CA . PRO A 1 129 ? 12.614 11.308 -16.843 1.00 96.50 129 PRO A CA 1
ATOM 962 C C . PRO A 1 129 ? 11.105 11.517 -17.075 1.00 96.50 129 PRO A C 1
ATOM 964 O O . PRO A 1 129 ? 10.346 10.550 -16.992 1.00 96.50 129 PRO A O 1
ATOM 967 N N . PRO A 1 130 ? 10.648 12.728 -17.462 1.00 96.88 130 PRO A N 1
ATOM 968 C CA . PRO A 1 130 ? 9.221 13.045 -17.615 1.00 96.88 130 PRO A CA 1
ATOM 969 C C . PRO A 1 130 ? 8.415 12.095 -18.510 1.00 96.88 130 PRO A C 1
ATOM 971 O O . PRO A 1 130 ? 7.251 11.828 -18.230 1.00 96.88 130 PRO A O 1
ATOM 974 N N . ALA A 1 131 ? 9.038 11.523 -19.547 1.00 96.62 131 ALA A N 1
ATOM 975 C CA . ALA A 1 131 ? 8.411 10.534 -20.431 1.00 96.62 131 ALA A CA 1
ATOM 976 C C . ALA A 1 131 ? 8.022 9.213 -19.729 1.00 96.62 131 ALA A C 1
ATOM 978 O O . ALA A 1 131 ? 7.282 8.420 -20.300 1.00 96.62 131 ALA A O 1
ATOM 979 N N . ARG A 1 132 ? 8.516 8.981 -18.507 1.00 97.25 132 ARG A N 1
ATOM 980 C CA . ARG A 1 132 ? 8.227 7.814 -17.663 1.00 97.25 132 ARG A CA 1
ATOM 981 C C . ARG A 1 132 ? 7.387 8.151 -16.427 1.00 97.25 132 ARG A C 1
ATOM 983 O O . ARG A 1 132 ? 7.083 7.257 -15.648 1.00 97.25 132 ARG A O 1
ATOM 990 N N . HIS A 1 133 ? 6.987 9.411 -16.225 1.00 97.56 133 HIS A N 1
ATOM 991 C CA . HIS A 1 133 ? 6.216 9.812 -15.034 1.00 97.56 133 HIS A CA 1
ATOM 992 C C . HIS A 1 133 ? 4.840 9.143 -14.946 1.00 97.56 133 HIS A C 1
ATOM 994 O O . HIS A 1 133 ? 4.344 8.954 -13.844 1.00 97.56 133 HIS A O 1
ATOM 1000 N N . ASP A 1 134 ? 4.250 8.738 -16.074 1.00 96.94 134 ASP A N 1
ATOM 1001 C CA . ASP A 1 134 ? 3.003 7.964 -16.094 1.00 96.94 134 ASP A CA 1
ATOM 1002 C C . ASP A 1 134 ? 3.185 6.493 -15.633 1.00 96.94 134 ASP A C 1
ATOM 1004 O O . ASP A 1 134 ? 2.192 5.834 -15.337 1.00 96.94 134 ASP A O 1
ATOM 1008 N N . GLU A 1 135 ? 4.413 5.962 -15.497 1.00 98.12 135 GLU A N 1
ATOM 1009 C CA . GLU A 1 135 ? 4.639 4.573 -15.041 1.00 98.12 135 GLU A CA 1
ATOM 1010 C C . GLU A 1 135 ? 4.160 4.333 -13.609 1.00 98.12 135 GLU A C 1
ATOM 1012 O O . GLU A 1 135 ? 3.526 3.312 -13.347 1.00 98.12 135 GLU A O 1
ATOM 1017 N N . ILE A 1 136 ? 4.373 5.292 -12.699 1.00 98.12 136 ILE A N 1
ATOM 1018 C CA . ILE A 1 136 ? 3.956 5.146 -11.293 1.00 98.12 136 ILE A CA 1
ATOM 1019 C C . ILE A 1 136 ? 2.431 5.012 -11.170 1.00 98.12 136 ILE A C 1
ATOM 1021 O O . ILE A 1 136 ? 1.917 4.536 -10.166 1.00 98.12 136 ILE A O 1
ATOM 1025 N N . HIS A 1 137 ? 1.680 5.415 -12.199 1.00 97.81 137 HIS A N 1
ATOM 1026 C CA . HIS A 1 137 ? 0.223 5.329 -12.261 1.00 97.81 137 HIS A CA 1
ATOM 1027 C C . HIS A 1 137 ? -0.302 3.930 -12.670 1.00 97.81 137 HIS A C 1
ATOM 1029 O O . HIS A 1 137 ? -1.506 3.767 -12.901 1.00 97.81 137 HIS A O 1
ATOM 1035 N N . SER A 1 138 ? 0.569 2.911 -12.708 1.00 97.00 138 SER A N 1
ATOM 1036 C CA . SER A 1 138 ? 0.278 1.512 -13.073 1.00 97.00 138 SER A CA 1
ATOM 1037 C C . SER A 1 138 ? -0.515 0.746 -12.007 1.00 97.00 138 SER A C 1
ATOM 1039 O O . SER A 1 138 ? -0.028 -0.138 -11.308 1.00 97.00 138 SER A O 1
ATOM 1041 N N . ARG A 1 139 ? -1.805 1.067 -11.912 1.00 96.25 139 ARG A N 1
ATOM 1042 C CA . ARG A 1 139 ? -2.740 0.528 -10.910 1.00 96.25 139 ARG A CA 1
ATOM 1043 C C . ARG A 1 139 ? -2.957 -0.995 -10.964 1.00 96.25 139 ARG A C 1
ATOM 1045 O O . ARG A 1 139 ? -3.297 -1.576 -9.938 1.00 96.25 139 ARG A O 1
ATOM 1052 N N . TRP A 1 140 ? -2.756 -1.656 -12.101 1.00 98.25 140 TRP A N 1
ATOM 1053 C CA . TRP A 1 140 ? -3.024 -3.095 -12.269 1.00 98.25 140 TRP A CA 1
ATOM 1054 C C . TRP A 1 140 ? -1.730 -3.900 -12.414 1.00 98.25 140 TRP A C 1
ATOM 1056 O O . TRP A 1 140 ? -0.818 -3.470 -13.117 1.00 98.25 140 TRP A O 1
ATOM 1066 N N . LEU A 1 141 ? -1.666 -5.093 -11.818 1.00 98.69 141 LEU A N 1
ATOM 1067 C CA . LEU A 1 141 ? -0.496 -5.971 -11.896 1.00 98.69 141 LEU A CA 1
ATOM 1068 C C . LEU A 1 141 ? -0.211 -6.417 -13.335 1.00 98.69 141 LEU A C 1
ATOM 1070 O O . LEU A 1 141 ? 0.948 -6.438 -13.736 1.00 98.69 141 LEU A O 1
ATOM 1074 N N . GLU A 1 142 ? -1.247 -6.689 -14.137 1.00 98.56 142 GLU A N 1
ATOM 1075 C CA . GLU A 1 142 ? -1.089 -6.914 -15.581 1.00 98.56 142 GLU A CA 1
ATOM 1076 C C . GLU A 1 142 ? -0.359 -5.746 -16.274 1.00 98.56 142 GLU A C 1
ATOM 1078 O O . GLU A 1 142 ? 0.504 -5.995 -17.108 1.00 98.56 142 GLU A O 1
ATOM 1083 N N . ALA A 1 143 ? -0.633 -4.490 -15.895 1.00 98.50 143 ALA A N 1
ATOM 1084 C CA . ALA A 1 143 ? 0.002 -3.310 -16.492 1.00 98.50 143 ALA A CA 1
ATOM 1085 C C . ALA A 1 143 ? 1.458 -3.113 -16.029 1.00 98.50 143 ALA A C 1
ATOM 1087 O O . ALA A 1 143 ? 2.307 -2.744 -16.837 1.00 98.50 143 ALA A O 1
ATOM 1088 N N . ILE A 1 144 ? 1.767 -3.409 -14.759 1.00 98.75 144 ILE A N 1
ATOM 1089 C CA . ILE A 1 144 ? 3.151 -3.420 -14.248 1.00 98.75 144 ILE A CA 1
ATOM 1090 C C . ILE A 1 144 ? 3.974 -4.490 -14.986 1.00 98.75 144 ILE A C 1
ATOM 1092 O O . ILE A 1 144 ? 5.088 -4.220 -15.429 1.00 98.75 144 ILE A O 1
ATOM 1096 N N . LEU A 1 145 ? 3.412 -5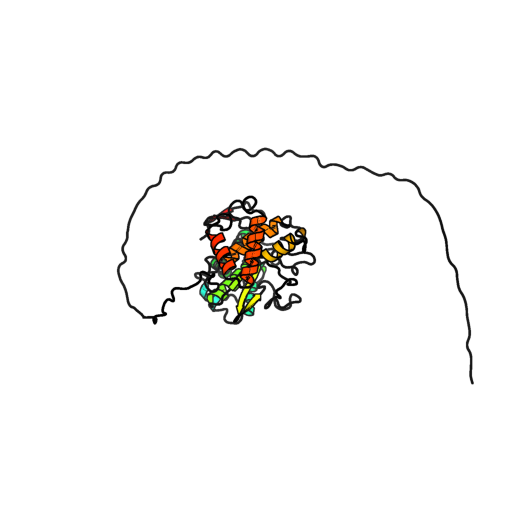.692 -15.160 1.00 98.75 145 LEU A N 1
ATOM 1097 C CA . LEU A 1 145 ? 4.047 -6.785 -15.903 1.00 98.75 145 LEU A CA 1
ATOM 1098 C C . LEU A 1 145 ? 4.154 -6.481 -17.406 1.00 98.75 145 LEU A C 1
ATOM 1100 O O . LEU A 1 145 ? 5.133 -6.865 -18.033 1.00 98.75 145 LEU A O 1
ATOM 1104 N N . GLU A 1 146 ? 3.195 -5.766 -17.996 1.00 98.62 146 GLU A N 1
ATOM 1105 C CA . GLU A 1 146 ? 3.264 -5.341 -19.397 1.00 98.62 146 GLU A CA 1
ATOM 1106 C C . GLU A 1 146 ? 4.393 -4.330 -19.634 1.00 98.62 146 GLU A C 1
ATOM 1108 O O . GLU A 1 146 ? 5.237 -4.580 -20.492 1.00 98.62 146 GLU A O 1
ATOM 1113 N N . LEU A 1 147 ? 4.486 -3.270 -18.822 1.00 98.50 147 LEU A N 1
ATOM 1114 C CA . LEU A 1 147 ? 5.567 -2.276 -18.911 1.00 98.50 147 LEU A CA 1
ATOM 1115 C C . LEU A 1 147 ? 6.962 -2.878 -18.707 1.00 98.50 147 LEU A C 1
ATOM 1117 O O . LEU A 1 147 ? 7.928 -2.379 -19.286 1.00 98.50 147 LEU A O 1
ATOM 1121 N N . ASP A 1 148 ? 7.079 -3.919 -17.881 1.00 98.62 148 ASP A N 1
ATOM 1122 C CA . ASP A 1 148 ? 8.316 -4.680 -17.699 1.00 98.62 148 ASP A CA 1
ATOM 1123 C C . ASP A 1 148 ? 8.675 -5.485 -18.955 1.00 98.62 148 ASP A C 1
ATOM 1125 O O . ASP A 1 148 ? 9.776 -5.355 -19.489 1.00 98.62 148 ASP A O 1
ATOM 1129 N N . GLN A 1 149 ? 7.734 -6.288 -19.453 1.00 98.38 149 GLN A N 1
ATOM 1130 C CA . GLN A 1 149 ? 7.960 -7.232 -20.551 1.00 98.38 149 GLN A CA 1
ATOM 1131 C C . GLN A 1 149 ? 8.087 -6.552 -21.926 1.00 98.38 149 GLN A C 1
ATOM 1133 O O . GLN A 1 149 ? 8.654 -7.137 -22.846 1.00 98.38 149 GLN A O 1
ATOM 1138 N N . GLU A 1 150 ? 7.628 -5.304 -22.068 1.00 97.88 150 GLU A N 1
ATOM 1139 C CA . GLU A 1 150 ? 7.953 -4.429 -23.208 1.00 97.88 150 GLU A CA 1
ATOM 1140 C C . GLU A 1 150 ? 9.457 -4.101 -23.314 1.00 97.88 150 GLU A C 1
ATOM 1142 O O . GLU A 1 150 ? 9.929 -3.735 -24.392 1.00 97.88 150 GLU A O 1
ATOM 1147 N N . ARG A 1 151 ? 10.210 -4.224 -22.210 1.00 97.56 151 ARG A N 1
ATOM 1148 C CA . ARG A 1 151 ? 11.653 -3.922 -22.114 1.00 97.56 151 ARG A CA 1
ATOM 1149 C C . ARG A 1 151 ? 12.487 -5.190 -21.957 1.00 97.56 151 ARG A C 1
ATOM 1151 O O . ARG A 1 151 ? 13.513 -5.331 -22.614 1.00 97.56 151 ARG A O 1
ATOM 1158 N N . HIS A 1 152 ? 12.019 -6.091 -21.094 1.00 97.69 152 HIS A N 1
ATOM 1159 C CA . HIS A 1 152 ? 12.730 -7.265 -20.590 1.00 97.69 152 HIS A CA 1
ATOM 1160 C C . HIS A 1 152 ? 11.915 -8.534 -20.895 1.00 97.69 152 HIS A C 1
ATOM 1162 O O . HIS A 1 152 ? 11.224 -9.036 -20.006 1.00 97.69 152 HIS A O 1
ATOM 1168 N N . PRO A 1 153 ? 11.940 -9.063 -22.135 1.00 95.94 153 PRO A N 1
ATOM 1169 C CA . PRO A 1 153 ? 11.210 -10.284 -22.507 1.00 95.94 153 PRO A CA 1
ATOM 1170 C C . PRO A 1 153 ? 11.718 -11.551 -21.788 1.00 95.94 153 PRO A C 1
ATOM 1172 O O . PRO A 1 153 ? 11.167 -12.639 -21.961 1.00 95.94 153 PRO A O 1
ATOM 1175 N N . GLU A 1 154 ? 12.789 -11.442 -21.003 1.00 95.69 154 GLU A N 1
ATOM 1176 C CA . GLU A 1 154 ? 13.304 -12.481 -20.127 1.00 95.69 154 GLU A CA 1
ATOM 1177 C C . GLU A 1 154 ? 12.462 -12.651 -18.841 1.00 95.69 154 GLU A C 1
ATOM 1179 O O . GLU A 1 154 ? 11.879 -11.685 -18.326 1.00 95.69 154 GLU A O 1
ATOM 1184 N N . PRO A 1 155 ? 12.479 -13.858 -18.232 1.00 96.44 155 PRO A N 1
ATOM 1185 C CA . PRO A 1 155 ? 11.804 -14.138 -16.967 1.00 96.44 155 PRO A CA 1
ATOM 1186 C C . PRO A 1 155 ? 12.039 -13.089 -15.873 1.00 96.44 155 PRO A C 1
ATOM 1188 O O . PRO A 1 155 ? 13.119 -12.506 -15.752 1.00 96.44 155 PRO A O 1
ATOM 1191 N N . LEU A 1 156 ? 11.051 -12.919 -14.991 1.00 97.38 156 LEU A N 1
ATOM 1192 C CA . LEU A 1 156 ? 11.043 -11.905 -13.917 1.00 97.38 156 LEU A CA 1
ATOM 1193 C C . LEU A 1 156 ? 12.191 -12.053 -12.892 1.00 97.38 156 LEU A C 1
ATOM 1195 O O . LEU A 1 156 ? 12.424 -11.159 -12.081 1.00 97.38 156 LEU A O 1
ATOM 1199 N N . ALA A 1 157 ? 12.909 -13.181 -12.912 1.00 95.56 157 ALA A N 1
ATOM 1200 C CA . ALA A 1 157 ? 14.089 -13.445 -12.085 1.00 95.56 157 ALA A CA 1
ATOM 1201 C C . ALA A 1 157 ? 15.433 -13.108 -12.773 1.00 95.56 157 ALA A C 1
ATOM 1203 O O . ALA A 1 157 ? 16.476 -13.194 -12.127 1.00 95.56 157 ALA A O 1
ATOM 1204 N N . THR A 1 158 ? 15.433 -12.749 -14.060 1.00 97.06 158 THR A N 1
ATOM 1205 C CA . THR A 1 158 ? 16.629 -12.291 -14.787 1.00 97.06 158 THR A CA 1
ATOM 1206 C C . THR A 1 158 ? 16.988 -10.871 -14.334 1.00 97.06 158 THR A C 1
ATOM 1208 O O . THR A 1 158 ? 16.108 -10.008 -14.399 1.00 97.06 158 THR A O 1
ATOM 1211 N N . PRO A 1 159 ? 18.225 -10.594 -13.870 1.00 97.94 159 PRO A N 1
ATOM 1212 C CA . PRO A 1 159 ? 18.592 -9.287 -13.323 1.00 97.94 159 PRO A CA 1
ATOM 1213 C C . PRO A 1 159 ? 18.345 -8.125 -14.290 1.00 97.94 159 PRO A C 1
ATOM 1215 O O . PRO A 1 159 ? 18.827 -8.153 -15.420 1.00 97.94 159 PRO A O 1
ATOM 1218 N N . ARG A 1 160 ? 17.635 -7.097 -13.821 1.00 98.25 160 ARG A N 1
ATOM 1219 C CA . ARG A 1 160 ? 17.358 -5.848 -14.550 1.00 98.25 160 ARG A CA 1
ATOM 1220 C C . ARG A 1 160 ? 18.190 -4.709 -13.958 1.00 98.25 160 ARG A C 1
ATOM 1222 O O . ARG A 1 160 ? 18.372 -4.646 -12.740 1.00 98.25 160 ARG A O 1
ATOM 1229 N N . ALA A 1 161 ? 18.699 -3.796 -14.786 1.00 98.00 161 ALA A N 1
ATOM 1230 C CA . ALA A 1 161 ? 19.377 -2.606 -14.271 1.00 98.00 161 ALA A CA 1
ATOM 1231 C C . ALA A 1 161 ? 18.356 -1.675 -13.596 1.00 98.00 161 ALA A C 1
ATOM 1233 O O . ALA A 1 161 ? 17.262 -1.484 -14.122 1.00 98.00 161 ALA A O 1
ATOM 1234 N N . THR A 1 162 ? 18.701 -1.050 -12.462 1.00 97.81 162 THR A N 1
ATOM 1235 C CA . THR A 1 162 ? 17.762 -0.197 -11.701 1.00 97.81 162 THR A CA 1
ATOM 1236 C C . THR A 1 162 ? 17.103 0.878 -12.561 1.00 97.81 162 THR A C 1
ATOM 1238 O O . THR A 1 162 ? 15.890 1.042 -12.501 1.00 97.81 162 THR A O 1
ATOM 1241 N N . ALA A 1 163 ? 17.877 1.530 -13.436 1.00 97.31 163 ALA A N 1
ATOM 1242 C CA . ALA A 1 163 ? 17.391 2.537 -14.380 1.00 97.31 163 ALA A CA 1
ATOM 1243 C C . ALA A 1 163 ? 16.345 2.015 -15.390 1.00 97.31 163 ALA A C 1
ATOM 1245 O O . ALA A 1 163 ? 15.622 2.818 -15.973 1.00 97.31 163 ALA A O 1
ATOM 1246 N N . GLU A 1 164 ? 16.244 0.702 -15.602 1.00 97.38 164 GLU A N 1
ATOM 1247 C CA . GLU A 1 164 ? 15.392 0.060 -16.612 1.00 97.38 164 GLU A CA 1
ATOM 1248 C C . GLU A 1 164 ? 14.181 -0.677 -16.014 1.00 97.38 164 GLU A C 1
ATOM 1250 O O . GLU A 1 164 ? 13.281 -1.060 -16.765 1.00 97.38 164 GLU A O 1
ATOM 1255 N N . LYS A 1 165 ? 14.136 -0.854 -14.684 1.00 98.62 165 LYS A N 1
ATOM 1256 C CA . LYS A 1 165 ? 12.966 -1.367 -13.948 1.00 98.62 165 LYS A CA 1
ATOM 1257 C C . LYS A 1 165 ? 11.756 -0.443 -14.116 1.00 98.62 165 LYS A C 1
ATOM 1259 O O . LYS A 1 165 ? 11.926 0.754 -14.361 1.00 98.62 165 LYS A O 1
ATOM 1264 N N . VAL A 1 166 ? 10.545 -0.965 -13.923 1.00 98.75 166 VAL A N 1
ATOM 1265 C CA . VAL A 1 166 ? 9.306 -0.164 -13.908 1.00 98.75 166 VAL A CA 1
ATOM 1266 C C . VAL A 1 166 ? 9.297 0.749 -12.679 1.00 98.75 166 VAL A C 1
ATOM 1268 O O . VAL A 1 166 ? 9.567 0.293 -11.567 1.00 98.75 166 VAL A O 1
ATOM 1271 N N . ALA A 1 167 ? 8.993 2.035 -12.856 1.00 98.75 167 ALA A N 1
ATOM 1272 C CA . ALA A 1 167 ? 8.883 2.958 -11.730 1.00 98.75 167 ALA A CA 1
ATOM 1273 C C . ALA A 1 167 ? 7.552 2.754 -10.987 1.00 98.75 167 ALA A C 1
ATOM 1275 O O . ALA A 1 167 ? 6.483 2.919 -11.569 1.00 98.75 167 ALA A O 1
ATOM 1276 N N . GLY A 1 168 ? 7.628 2.436 -9.694 1.00 98.50 168 GLY A N 1
ATOM 1277 C CA . GLY A 1 168 ? 6.485 2.260 -8.791 1.00 98.50 168 GLY A CA 1
ATOM 1278 C C . GLY A 1 168 ? 6.860 2.627 -7.353 1.00 98.50 168 GLY A C 1
ATOM 1279 O O . GLY A 1 168 ? 7.875 3.286 -7.134 1.00 98.50 168 GLY A O 1
ATOM 1280 N N . CYS A 1 169 ? 6.069 2.226 -6.363 1.00 98.44 169 CYS A N 1
ATOM 1281 C CA . CYS A 1 169 ? 6.357 2.412 -4.937 1.00 98.44 169 CYS A CA 1
ATOM 1282 C C . CYS A 1 169 ? 6.168 1.125 -4.107 1.00 98.44 169 CYS A C 1
ATOM 1284 O O . CYS A 1 169 ? 5.994 0.030 -4.651 1.00 98.44 169 CYS A O 1
ATOM 1286 N N . CYS A 1 170 ? 6.203 1.241 -2.778 1.00 98.50 170 CYS A N 1
ATOM 1287 C CA . CYS A 1 170 ? 5.956 0.150 -1.829 1.00 98.50 170 CYS A CA 1
ATOM 1288 C C . CYS A 1 170 ? 4.663 -0.631 -2.130 1.00 98.50 170 CYS A C 1
ATOM 1290 O O . CYS A 1 170 ? 4.660 -1.863 -2.189 1.00 98.50 170 CYS A O 1
ATOM 1292 N N . ARG A 1 171 ? 3.575 0.087 -2.441 1.00 98.69 171 ARG A N 1
ATOM 1293 C CA . ARG A 1 171 ? 2.275 -0.469 -2.852 1.00 98.69 171 ARG A CA 1
ATOM 1294 C C . ARG A 1 171 ? 2.390 -1.412 -4.053 1.00 98.69 171 ARG A C 1
ATOM 1296 O O . ARG A 1 171 ? 1.680 -2.415 -4.097 1.00 98.69 171 ARG A O 1
ATOM 1303 N N . ASP A 1 172 ? 3.266 -1.119 -5.010 1.00 98.88 172 ASP A N 1
ATOM 1304 C CA . ASP A 1 172 ? 3.397 -1.887 -6.255 1.00 98.88 172 ASP A CA 1
ATOM 1305 C C . ASP A 1 172 ? 4.206 -3.171 -6.043 1.00 98.88 172 ASP A C 1
ATOM 1307 O O . ASP A 1 172 ? 3.802 -4.243 -6.502 1.00 98.88 172 ASP A O 1
ATOM 1311 N N . HIS A 1 173 ? 5.276 -3.095 -5.242 1.00 98.81 173 HIS A N 1
ATOM 1312 C CA . HIS A 1 173 ? 5.988 -4.273 -4.740 1.00 98.81 173 HIS A CA 1
ATOM 1313 C C . HIS A 1 173 ? 5.044 -5.204 -3.959 1.00 98.81 173 HIS A C 1
ATOM 1315 O O . HIS A 1 173 ? 5.059 -6.423 -4.153 1.00 98.81 173 HIS A O 1
ATOM 1321 N N . VAL A 1 174 ? 4.173 -4.637 -3.117 1.00 98.88 174 VAL A N 1
ATOM 1322 C CA . VAL A 1 174 ? 3.141 -5.389 -2.388 1.00 98.88 174 VAL A CA 1
ATOM 1323 C C . VAL A 1 174 ? 2.124 -6.017 -3.334 1.00 98.88 174 VAL A C 1
ATOM 1325 O O . VAL A 1 174 ? 1.836 -7.204 -3.182 1.00 98.88 174 VAL A O 1
ATOM 1328 N N . LEU A 1 175 ? 1.605 -5.284 -4.325 1.00 98.88 175 LEU A N 1
ATOM 1329 C CA . LEU A 1 175 ? 0.635 -5.826 -5.280 1.00 98.88 175 LEU A CA 1
ATOM 1330 C C . LEU A 1 175 ? 1.214 -7.008 -6.070 1.00 98.88 175 LEU A C 1
ATOM 1332 O O . LEU A 1 175 ? 0.529 -8.017 -6.239 1.00 98.88 175 LEU A O 1
ATOM 1336 N N . PHE A 1 176 ? 2.476 -6.914 -6.500 1.00 98.75 176 PHE A N 1
ATOM 1337 C CA . PHE A 1 176 ? 3.187 -7.992 -7.189 1.00 98.75 176 PHE A CA 1
ATOM 1338 C C . PHE A 1 176 ? 3.248 -9.267 -6.338 1.00 98.75 176 PHE A C 1
ATOM 1340 O O . PHE A 1 176 ? 2.857 -10.345 -6.795 1.00 98.75 176 PHE A O 1
ATOM 1347 N N . VAL A 1 177 ? 3.685 -9.156 -5.078 1.00 98.56 177 VAL A N 1
ATOM 1348 C CA . VAL A 1 177 ? 3.794 -10.314 -4.175 1.00 98.56 177 VAL A CA 1
ATOM 1349 C C . VAL A 1 177 ? 2.411 -10.863 -3.807 1.00 98.56 177 VAL A C 1
ATOM 1351 O O . VAL A 1 177 ? 2.209 -12.076 -3.849 1.00 98.56 177 VAL A O 1
ATOM 1354 N N . VAL A 1 178 ? 1.428 -10.000 -3.528 1.00 98.44 178 VAL A N 1
ATOM 1355 C CA . VAL A 1 178 ? 0.033 -10.395 -3.264 1.00 98.44 178 VAL A CA 1
ATOM 1356 C C . VAL A 1 178 ? -0.572 -11.139 -4.461 1.00 98.44 178 VAL A C 1
ATOM 1358 O O . VAL A 1 178 ? -1.173 -12.197 -4.275 1.00 98.44 178 VAL A O 1
ATOM 1361 N N . GLY A 1 179 ? -0.379 -10.648 -5.688 1.00 97.81 179 GLY A N 1
ATOM 1362 C CA . GLY A 1 179 ? -0.852 -11.308 -6.907 1.00 97.81 179 GLY A CA 1
ATOM 1363 C C . GLY A 1 179 ? -0.193 -12.670 -7.138 1.00 97.81 179 GLY A C 1
ATOM 1364 O O . GLY A 1 179 ? -0.888 -13.649 -7.406 1.00 97.81 179 GLY A O 1
ATOM 1365 N N . ALA A 1 180 ? 1.125 -12.775 -6.951 1.00 97.44 180 ALA A N 1
ATOM 1366 C CA . ALA A 1 180 ? 1.848 -14.042 -7.076 1.00 97.44 180 ALA A CA 1
ATOM 1367 C C . ALA A 1 180 ? 1.449 -15.076 -6.006 1.00 97.44 180 ALA A C 1
ATOM 1369 O O . ALA A 1 180 ? 1.414 -16.275 -6.293 1.00 97.44 180 ALA A O 1
ATOM 1370 N N . LEU A 1 181 ? 1.113 -14.637 -4.790 1.00 96.88 181 LEU A N 1
ATOM 1371 C CA . LEU A 1 181 ? 0.593 -15.505 -3.730 1.00 96.88 181 LEU A CA 1
ATOM 1372 C C . LEU A 1 181 ? -0.843 -15.971 -4.020 1.00 96.88 181 LEU A C 1
ATOM 1374 O O . LEU A 1 181 ? -1.123 -17.166 -3.906 1.00 96.88 181 LEU A O 1
ATOM 1378 N N . ARG A 1 182 ? -1.722 -15.074 -4.487 1.00 96.69 182 ARG A N 1
ATOM 1379 C CA . ARG A 1 182 ? -3.096 -15.409 -4.910 1.00 96.69 182 ARG A CA 1
ATOM 1380 C C . ARG A 1 182 ? -3.124 -16.373 -6.105 1.00 96.69 182 ARG A C 1
ATOM 1382 O O . ARG A 1 182 ? -3.894 -17.328 -6.095 1.00 96.69 182 ARG A O 1
ATOM 1389 N N . ASP A 1 183 ? -2.199 -16.235 -7.057 1.00 94.69 183 ASP A N 1
ATOM 1390 C CA . ASP A 1 183 ? -2.005 -17.186 -8.172 1.00 94.69 183 ASP A CA 1
ATOM 1391 C C . ASP A 1 183 ? -1.656 -18.615 -7.693 1.00 94.69 183 ASP A C 1
ATOM 1393 O O . ASP A 1 183 ? -1.971 -19.603 -8.353 1.00 94.69 183 ASP A O 1
ATOM 1397 N N . ARG A 1 184 ? -1.072 -18.744 -6.492 1.00 92.69 184 ARG A N 1
ATOM 1398 C CA . ARG A 1 184 ? -0.774 -20.026 -5.819 1.00 92.69 184 ARG A CA 1
ATOM 1399 C C . ARG A 1 184 ? -1.898 -20.496 -4.886 1.00 92.69 184 ARG A C 1
ATOM 1401 O O . ARG A 1 184 ? -1.728 -21.500 -4.197 1.00 92.69 184 ARG A O 1
ATOM 1408 N N . GLY A 1 185 ? -3.016 -19.772 -4.811 1.00 92.94 185 GLY A N 1
ATOM 1409 C CA . GLY A 1 185 ? -4.096 -20.021 -3.853 1.00 92.94 185 GLY A CA 1
ATOM 1410 C C . GLY A 1 185 ? -3.744 -19.679 -2.398 1.00 92.94 185 GLY A C 1
ATOM 1411 O O . GLY A 1 185 ? -4.485 -20.058 -1.490 1.00 92.94 185 GLY A O 1
ATOM 1412 N N . VAL A 1 186 ? -2.642 -18.963 -2.148 1.00 95.25 186 VAL A N 1
ATOM 1413 C CA . VAL A 1 186 ? -2.264 -18.502 -0.805 1.00 95.25 186 VAL A CA 1
ATOM 1414 C C . VAL A 1 186 ? -3.048 -17.236 -0.477 1.00 95.25 186 VAL A C 1
ATOM 1416 O O . VAL A 1 186 ? -3.046 -16.273 -1.242 1.00 95.25 186 VAL A O 1
ATOM 1419 N N . ALA A 1 187 ? -3.712 -17.223 0.679 1.00 96.88 187 ALA A N 1
ATOM 1420 C CA . ALA A 1 187 ? -4.417 -16.043 1.162 1.00 96.88 187 ALA A CA 1
ATOM 1421 C C . ALA A 1 187 ? -3.429 -14.903 1.457 1.00 96.88 187 ALA A C 1
ATOM 1423 O O . ALA A 1 187 ? -2.558 -15.058 2.315 1.00 96.88 187 ALA A O 1
ATOM 1424 N N . ALA A 1 188 ? -3.562 -13.777 0.750 1.00 97.75 188 ALA A N 1
ATOM 1425 C CA . ALA A 1 188 ? -2.660 -12.631 0.845 1.00 97.75 188 ALA A CA 1
ATOM 1426 C C . ALA A 1 188 ? -3.395 -11.288 0.690 1.00 97.75 188 ALA A C 1
ATOM 1428 O O . ALA A 1 188 ? -4.333 -11.154 -0.105 1.00 97.75 188 ALA A O 1
ATOM 1429 N N . ARG A 1 189 ? -2.942 -10.280 1.440 1.00 97.94 189 ARG A N 1
ATOM 1430 C CA . ARG A 1 189 ? -3.519 -8.932 1.504 1.00 97.94 189 ARG A CA 1
ATOM 1431 C C . ARG A 1 189 ? -2.443 -7.855 1.606 1.00 97.94 189 ARG A C 1
ATOM 1433 O O . ARG A 1 189 ? -1.370 -8.087 2.158 1.00 97.94 189 ARG A O 1
ATOM 1440 N N . SER A 1 190 ? -2.757 -6.678 1.080 1.00 98.06 190 SER A N 1
ATOM 1441 C CA . SER A 1 190 ? -1.975 -5.456 1.271 1.00 98.06 190 SER A CA 1
ATOM 1442 C C . SER A 1 190 ? -2.335 -4.825 2.622 1.00 98.06 190 SER A C 1
ATOM 1444 O O . SER A 1 190 ? -3.509 -4.821 2.996 1.00 98.06 190 SER A O 1
ATOM 1446 N N . ARG A 1 191 ? -1.347 -4.314 3.364 1.00 98.50 191 ARG A N 1
ATOM 1447 C CA . ARG A 1 191 ? -1.539 -3.558 4.611 1.00 98.50 191 ARG A CA 1
ATOM 1448 C C . ARG A 1 191 ? -1.003 -2.147 4.441 1.00 98.50 191 ARG A C 1
ATOM 1450 O O . ARG A 1 191 ? 0.193 -1.985 4.230 1.00 98.50 191 ARG A O 1
ATOM 1457 N N . VAL A 1 192 ? -1.884 -1.159 4.556 1.00 98.69 192 VAL A N 1
ATOM 1458 C CA . VAL A 1 192 ? -1.543 0.270 4.529 1.00 98.69 192 VAL A CA 1
ATOM 1459 C C . VAL A 1 192 ? -1.247 0.738 5.952 1.00 98.69 192 VAL A C 1
ATOM 1461 O O . VAL A 1 192 ? -1.901 0.308 6.907 1.00 98.69 192 VAL A O 1
ATOM 1464 N N . GLY A 1 193 ? -0.243 1.591 6.109 1.00 98.44 193 GLY A N 1
ATOM 1465 C CA . GLY A 1 193 ? 0.173 2.089 7.409 1.00 98.44 193 GLY A CA 1
ATOM 1466 C C . GLY A 1 193 ? 1.445 2.911 7.324 1.00 98.44 193 GLY A C 1
ATOM 1467 O O . GLY A 1 193 ? 1.669 3.624 6.349 1.00 98.44 193 GLY A O 1
ATOM 1468 N N . PHE A 1 194 ? 2.261 2.816 8.369 1.00 98.62 194 PHE A N 1
ATOM 1469 C CA . PHE A 1 194 ? 3.425 3.664 8.560 1.00 98.62 194 PHE A CA 1
ATOM 1470 C C . PHE A 1 194 ? 4.609 2.884 9.130 1.00 98.62 194 PHE A C 1
ATOM 1472 O O . PHE A 1 194 ? 4.457 2.058 10.036 1.00 98.62 194 PHE A O 1
ATOM 1479 N N . ALA A 1 195 ? 5.799 3.185 8.619 1.00 98.19 195 ALA A N 1
ATOM 1480 C CA . ALA A 1 195 ? 7.054 2.529 8.952 1.00 98.19 195 ALA A CA 1
ATOM 1481 C C . ALA A 1 195 ? 8.007 3.479 9.694 1.00 98.19 195 ALA A C 1
ATOM 1483 O O . ALA A 1 195 ? 8.352 4.548 9.190 1.00 98.19 195 ALA A O 1
ATOM 1484 N N . SER A 1 196 ? 8.477 3.067 10.876 1.00 97.12 196 SER A N 1
ATOM 1485 C CA . SER A 1 196 ? 9.412 3.844 11.711 1.00 97.12 196 SER A CA 1
ATOM 1486 C C . SER A 1 196 ? 10.894 3.557 11.428 1.00 97.12 196 SER A C 1
ATOM 1488 O O . SER A 1 196 ? 11.769 4.022 12.153 1.00 97.12 196 SER A O 1
ATOM 1490 N N . TYR A 1 197 ? 11.179 2.730 10.419 1.00 96.69 197 TYR A N 1
ATOM 1491 C CA . TYR A 1 197 ? 12.524 2.291 10.020 1.00 96.69 197 TYR A CA 1
ATOM 1492 C C . TYR A 1 197 ? 13.003 2.921 8.706 1.00 96.69 197 TYR A C 1
ATOM 1494 O O . TYR A 1 197 ? 14.148 2.712 8.315 1.00 96.69 197 TYR A O 1
ATOM 1502 N N . LEU A 1 198 ? 12.146 3.693 8.028 1.00 96.44 198 LEU A N 1
ATOM 1503 C CA . LEU A 1 198 ? 12.492 4.390 6.786 1.00 96.44 198 LEU A CA 1
ATOM 1504 C C . LEU A 1 198 ? 13.243 5.704 7.051 1.00 96.44 198 LEU A C 1
ATOM 1506 O O . LEU A 1 198 ? 14.069 6.120 6.244 1.00 96.44 198 LEU A O 1
ATOM 1510 N N . THR A 1 199 ? 12.980 6.373 8.179 1.00 96.56 199 THR A N 1
ATOM 1511 C CA . THR A 1 199 ? 13.733 7.546 8.651 1.00 96.56 199 THR A CA 1
ATOM 1512 C C . THR A 1 199 ? 13.585 7.679 10.166 1.00 96.56 199 THR A C 1
ATOM 1514 O O . THR A 1 199 ? 12.477 7.595 10.691 1.00 96.56 199 THR A O 1
ATOM 1517 N N . GLU A 1 200 ? 14.694 7.904 10.874 1.00 95.25 200 GLU A N 1
ATOM 1518 C CA . GLU A 1 200 ? 14.699 8.077 12.331 1.00 95.25 200 GLU A CA 1
ATOM 1519 C C . GLU A 1 200 ? 13.827 9.272 12.761 1.00 95.25 200 GLU A C 1
ATOM 1521 O O . GLU A 1 200 ? 13.915 10.362 12.196 1.00 95.25 200 GLU A O 1
ATOM 1526 N N . GLY A 1 201 ? 12.980 9.065 13.773 1.00 96.00 201 GLY A N 1
ATOM 1527 C CA . GLY A 1 201 ? 12.091 10.094 14.323 1.00 96.00 201 GLY A CA 1
ATOM 1528 C C . GLY A 1 201 ? 10.773 10.310 13.567 1.00 96.00 201 GLY A C 1
ATOM 1529 O O . GLY A 1 201 ? 9.950 11.086 14.046 1.00 96.00 201 GLY A O 1
ATOM 1530 N N . TYR A 1 202 ? 10.537 9.618 12.447 1.00 97.94 202 TYR A N 1
ATOM 1531 C CA . TYR A 1 202 ? 9.308 9.727 11.651 1.00 97.94 202 TYR A CA 1
ATOM 1532 C C . TYR A 1 202 ? 8.609 8.375 11.476 1.00 97.94 202 TYR A C 1
ATOM 1534 O O . TYR A 1 202 ? 9.220 7.313 11.577 1.00 97.94 202 TYR A O 1
ATOM 1542 N N . PHE A 1 203 ? 7.316 8.428 11.165 1.00 98.06 203 PHE A N 1
ATOM 1543 C CA . PHE A 1 203 ? 6.500 7.294 10.746 1.00 98.06 203 PHE A CA 1
ATOM 1544 C C . PHE A 1 203 ? 6.082 7.542 9.292 1.00 98.06 203 PHE A C 1
ATOM 1546 O O . PHE A 1 203 ? 5.108 8.247 9.032 1.00 98.06 203 PHE A O 1
ATOM 1553 N N . LEU A 1 204 ? 6.860 7.035 8.332 1.00 98.38 204 LEU A N 1
ATOM 1554 C CA . LEU A 1 204 ? 6.630 7.337 6.914 1.00 98.38 204 LEU A CA 1
ATOM 1555 C C . LEU A 1 204 ? 5.584 6.411 6.288 1.00 98.38 204 LEU A C 1
ATOM 1557 O O . LEU A 1 204 ? 5.507 5.240 6.663 1.00 98.38 204 LEU A O 1
ATOM 1561 N N . ASP A 1 205 ? 4.781 6.941 5.361 1.00 97.81 205 ASP A N 1
ATOM 1562 C CA . ASP A 1 205 ? 3.710 6.204 4.681 1.00 97.81 205 ASP A CA 1
ATOM 1563 C C . ASP A 1 205 ? 4.256 4.972 3.955 1.00 97.81 205 ASP A C 1
ATOM 1565 O O . ASP A 1 205 ? 5.223 5.051 3.198 1.00 97.81 205 ASP A O 1
ATOM 1569 N N . HIS A 1 206 ? 3.684 3.803 4.248 1.00 98.56 206 HIS A N 1
ATOM 1570 C CA . HIS A 1 206 ? 4.219 2.544 3.744 1.00 98.56 206 HIS A CA 1
ATOM 1571 C C . HIS A 1 206 ? 3.151 1.474 3.564 1.00 98.56 206 HIS A C 1
ATOM 1573 O O . HIS A 1 206 ? 2.082 1.492 4.184 1.00 98.56 206 HIS A O 1
ATOM 1579 N N . VAL A 1 207 ? 3.471 0.493 2.725 1.00 98.75 207 VAL A N 1
ATOM 1580 C CA . VAL A 1 207 ? 2.609 -0.654 2.457 1.00 98.75 207 VAL A CA 1
ATOM 1581 C C . VAL A 1 207 ? 3.427 -1.932 2.550 1.00 98.75 207 VAL A C 1
ATOM 1583 O O . VAL A 1 207 ? 4.490 -2.037 1.947 1.00 98.75 207 VAL A O 1
ATOM 1586 N N . VAL A 1 208 ? 2.899 -2.929 3.260 1.00 98.75 208 VAL A N 1
ATOM 1587 C CA . VAL A 1 208 ? 3.520 -4.257 3.408 1.00 98.75 208 VAL A CA 1
ATOM 1588 C C . VAL A 1 208 ? 2.540 -5.374 3.042 1.00 98.75 208 VAL A C 1
ATOM 1590 O O . VAL A 1 208 ? 1.329 -5.159 2.938 1.00 98.75 208 VAL A O 1
ATOM 1593 N N . VAL A 1 209 ? 3.048 -6.587 2.821 1.00 98.69 209 VAL A N 1
ATOM 1594 C CA . VAL A 1 209 ? 2.227 -7.778 2.562 1.00 98.69 209 VAL A CA 1
ATOM 1595 C C . VAL A 1 209 ? 1.892 -8.457 3.886 1.00 98.69 209 VAL A C 1
ATOM 1597 O O . VAL A 1 209 ? 2.764 -8.647 4.731 1.00 98.69 209 VAL A O 1
ATOM 1600 N N . GLU A 1 210 ? 0.664 -8.945 4.031 1.00 97.94 210 GLU A N 1
ATOM 1601 C CA . GLU A 1 210 ? 0.355 -10.044 4.949 1.00 97.94 210 GLU A CA 1
ATOM 1602 C C . GLU A 1 210 ? -0.141 -11.256 4.173 1.00 97.94 210 GLU A C 1
ATOM 1604 O O . GLU A 1 210 ? -1.009 -11.141 3.308 1.00 97.94 210 GLU A O 1
ATOM 1609 N N . TYR A 1 211 ? 0.386 -12.433 4.500 1.00 97.50 211 TYR A N 1
ATOM 1610 C CA . TYR A 1 211 ? -0.024 -13.693 3.890 1.00 97.50 211 TYR A CA 1
ATOM 1611 C C . TYR A 1 211 ? -0.182 -14.807 4.921 1.00 97.50 211 TYR A C 1
ATOM 1613 O O . TYR A 1 211 ? 0.404 -14.780 6.005 1.00 97.50 211 TYR A O 1
ATOM 1621 N N . ARG A 1 212 ? -1.018 -15.789 4.598 1.00 95.06 212 ARG A N 1
ATOM 1622 C CA . ARG A 1 212 ? -1.338 -16.901 5.488 1.00 95.06 212 ARG A CA 1
ATOM 1623 C C . ARG A 1 212 ? -0.264 -17.987 5.395 1.00 95.06 212 ARG A C 1
ATOM 1625 O O . ARG A 1 212 ? 0.025 -18.483 4.309 1.00 95.06 212 ARG A O 1
ATOM 1632 N N . THR A 1 213 ? 0.295 -18.384 6.536 1.00 91.88 213 THR A N 1
ATOM 1633 C CA . THR A 1 213 ? 1.213 -19.523 6.659 1.00 91.88 213 THR A CA 1
ATOM 1634 C C . THR A 1 213 ? 0.737 -20.430 7.794 1.00 91.88 213 THR A C 1
ATOM 1636 O O . THR A 1 213 ? 0.785 -20.075 8.974 1.00 91.88 213 THR A O 1
ATOM 1639 N N . GLY A 1 214 ? 0.153 -21.573 7.418 1.00 88.44 214 GLY A N 1
ATOM 1640 C CA . GLY A 1 214 ? -0.661 -22.382 8.328 1.00 88.44 214 GLY A CA 1
ATOM 1641 C C . GLY A 1 214 ? -1.768 -21.546 8.981 1.00 88.44 214 GLY A C 1
ATOM 1642 O O . GLY A 1 214 ? -2.516 -20.835 8.306 1.00 88.44 214 GLY A O 1
ATOM 1643 N N . ASP A 1 215 ? -1.831 -21.589 10.310 1.00 85.88 215 ASP A N 1
ATOM 1644 C CA . ASP A 1 215 ? -2.856 -20.900 11.098 1.00 85.88 215 ASP A CA 1
ATOM 1645 C C . ASP A 1 215 ? -2.499 -19.461 11.511 1.00 85.88 215 ASP A C 1
ATOM 1647 O O . ASP A 1 215 ? -3.297 -18.808 12.189 1.00 85.88 215 ASP A O 1
ATOM 1651 N N . ARG A 1 216 ? -1.351 -18.920 11.073 1.00 92.00 216 ARG A N 1
ATOM 1652 C CA . ARG A 1 216 ? -0.980 -17.516 11.323 1.00 92.00 216 ARG A CA 1
ATOM 1653 C C . ARG A 1 216 ? -0.904 -16.680 10.052 1.00 92.00 216 ARG A C 1
ATOM 1655 O O . ARG A 1 216 ? -0.679 -17.186 8.954 1.00 92.00 216 ARG A O 1
ATOM 1662 N N . TRP A 1 217 ? -1.042 -15.371 10.224 1.00 95.56 217 TRP A N 1
ATOM 1663 C CA . TRP A 1 217 ? -0.538 -14.404 9.253 1.00 95.56 217 TRP A CA 1
ATOM 1664 C C . TRP A 1 217 ? 0.970 -14.202 9.483 1.00 95.56 217 TRP A C 1
ATOM 1666 O O . TRP A 1 217 ? 1.428 -14.164 10.627 1.00 95.56 217 TRP A O 1
ATOM 1676 N N . ARG A 1 218 ? 1.736 -14.097 8.397 1.00 96.88 218 ARG A N 1
ATOM 1677 C CA . ARG A 1 218 ? 3.131 -13.640 8.360 1.00 96.88 218 ARG A CA 1
ATOM 1678 C C . ARG A 1 218 ? 3.168 -12.351 7.545 1.00 96.88 218 ARG A C 1
ATOM 1680 O O . ARG A 1 218 ? 2.505 -12.255 6.509 1.00 96.88 218 ARG A O 1
ATOM 1687 N N . ARG A 1 219 ? 3.884 -11.351 8.052 1.00 97.69 219 ARG A N 1
ATOM 1688 C CA . ARG A 1 219 ? 3.991 -10.015 7.459 1.00 97.69 219 ARG A CA 1
ATOM 1689 C C . ARG A 1 219 ? 5.366 -9.889 6.805 1.00 97.69 219 ARG A C 1
ATOM 1691 O O . ARG A 1 219 ? 6.353 -10.249 7.437 1.00 97.69 219 ARG A O 1
ATOM 1698 N N . VAL A 1 220 ? 5.424 -9.423 5.559 1.00 98.06 220 VAL A N 1
ATOM 1699 C CA . VAL A 1 220 ? 6.679 -9.222 4.817 1.00 98.06 220 VAL A CA 1
ATOM 1700 C C . VAL A 1 220 ? 6.696 -7.861 4.140 1.00 98.06 220 VAL A C 1
ATOM 1702 O O . VAL A 1 220 ? 5.726 -7.477 3.483 1.00 98.06 220 VAL A O 1
ATOM 1705 N N . ASP A 1 221 ? 7.818 -7.163 4.276 1.00 98.44 221 ASP A N 1
ATOM 1706 C CA . ASP A 1 221 ? 8.148 -5.999 3.466 1.00 98.44 221 ASP A CA 1
ATOM 1707 C C . ASP A 1 221 ? 8.831 -6.477 2.170 1.00 98.44 221 ASP A C 1
ATOM 1709 O O . ASP A 1 221 ? 9.930 -7.039 2.216 1.00 98.44 221 ASP A O 1
ATOM 1713 N N . PRO A 1 222 ? 8.187 -6.325 1.000 1.00 97.81 222 PRO A N 1
ATOM 1714 C CA . PRO A 1 222 ? 8.749 -6.784 -0.258 1.00 97.81 222 PRO A CA 1
ATOM 1715 C C . PRO A 1 222 ? 9.794 -5.822 -0.835 1.00 97.81 222 PRO A C 1
ATOM 1717 O O . PRO A 1 222 ? 10.541 -6.243 -1.713 1.00 97.81 222 PRO A O 1
ATOM 1720 N N . GLU A 1 223 ? 9.878 -4.571 -0.376 1.00 96.75 223 GLU A N 1
ATOM 1721 C CA . GLU A 1 223 ? 10.803 -3.562 -0.910 1.00 96.75 223 GLU A CA 1
ATOM 1722 C C . GLU A 1 223 ? 12.229 -3.736 -0.359 1.00 96.75 223 GLU A C 1
ATOM 1724 O O . GLU A 1 223 ? 13.211 -3.450 -1.044 1.00 96.75 223 GLU A O 1
ATOM 1729 N N . PHE A 1 224 ? 12.361 -4.328 0.831 1.00 96.56 224 PHE A N 1
ATOM 1730 C CA . PHE A 1 224 ? 13.641 -4.530 1.512 1.00 96.56 224 PHE A CA 1
ATOM 1731 C C . PHE A 1 224 ? 14.188 -5.960 1.382 1.00 96.56 224 PHE A C 1
ATOM 1733 O O . PHE A 1 224 ? 13.451 -6.942 1.272 1.00 96.56 224 PHE A O 1
ATOM 1740 N N . ALA A 1 225 ? 15.516 -6.091 1.377 1.00 95.25 225 ALA A N 1
ATOM 1741 C CA . ALA A 1 225 ? 16.207 -7.379 1.310 1.00 95.25 225 ALA A CA 1
ATOM 1742 C C . ALA A 1 225 ? 16.568 -7.892 2.721 1.00 95.25 225 ALA A C 1
ATOM 1744 O O . ALA A 1 225 ? 16.832 -7.080 3.608 1.00 95.25 225 ALA A O 1
ATOM 1745 N N . PRO A 1 226 ? 16.640 -9.216 2.956 1.00 94.19 226 PRO A N 1
ATOM 1746 C CA . PRO A 1 226 ? 17.050 -9.757 4.252 1.00 94.19 226 PRO A CA 1
ATOM 1747 C C . PRO A 1 226 ? 18.371 -9.156 4.754 1.00 94.19 226 PRO A C 1
ATOM 1749 O O . PRO A 1 226 ? 19.390 -9.210 4.065 1.00 94.19 226 PRO A O 1
ATOM 1752 N N . GLY A 1 227 ? 18.343 -8.580 5.959 1.00 93.88 227 GLY A N 1
ATOM 1753 C CA . GLY A 1 227 ? 19.499 -7.939 6.594 1.00 93.88 227 GLY A CA 1
ATOM 1754 C C . GLY A 1 227 ? 19.755 -6.471 6.220 1.00 93.88 227 GLY A C 1
ATOM 1755 O O . GLY A 1 227 ? 20.772 -5.932 6.646 1.00 93.88 227 GLY A O 1
ATOM 1756 N N . SER A 1 228 ? 18.873 -5.799 5.466 1.00 94.25 228 SER A N 1
ATOM 1757 C CA . SER A 1 228 ? 18.988 -4.347 5.219 1.00 94.25 228 SER A CA 1
ATOM 1758 C C . SER A 1 228 ? 18.496 -3.466 6.379 1.00 94.25 228 SER A C 1
ATOM 1760 O O . SER A 1 228 ? 18.707 -2.258 6.352 1.00 94.25 228 SER A O 1
ATOM 1762 N N . VAL A 1 229 ? 17.822 -4.055 7.370 1.00 95.19 229 VAL A N 1
ATOM 1763 C CA . VAL A 1 229 ? 17.332 -3.426 8.611 1.00 95.19 229 VAL A CA 1
ATOM 1764 C C . VAL A 1 229 ? 17.504 -4.408 9.780 1.00 95.19 229 VAL A C 1
ATOM 1766 O O . VAL A 1 229 ? 17.791 -5.584 9.565 1.00 95.19 229 VAL A O 1
ATOM 1769 N N . GLU A 1 230 ? 17.331 -3.944 11.020 1.00 94.25 230 GLU A N 1
ATOM 1770 C CA . GLU A 1 230 ? 17.646 -4.716 12.240 1.00 94.25 230 GLU A CA 1
ATOM 1771 C C . GLU A 1 230 ? 16.678 -5.876 12.565 1.00 94.25 230 GLU A C 1
ATOM 1773 O O . GLU A 1 230 ? 16.928 -6.645 13.494 1.00 94.25 230 GLU A O 1
ATOM 1778 N N . PHE A 1 231 ? 15.578 -6.024 11.822 1.00 96.00 231 PHE A N 1
ATOM 1779 C CA . PHE A 1 231 ? 14.564 -7.069 12.014 1.00 96.00 231 PHE A CA 1
ATOM 1780 C C . PHE A 1 231 ? 14.392 -7.938 10.757 1.00 96.00 231 PHE A C 1
ATOM 1782 O O . PHE A 1 231 ? 14.784 -7.545 9.658 1.00 96.00 231 PHE A O 1
ATOM 1789 N N . ASP A 1 232 ? 13.780 -9.120 10.903 1.00 96.19 232 ASP A N 1
ATOM 1790 C CA . ASP A 1 232 ? 13.426 -9.953 9.748 1.00 96.19 232 ASP A CA 1
ATOM 1791 C C . ASP A 1 232 ? 12.325 -9.268 8.924 1.00 96.19 232 ASP A C 1
ATOM 1793 O O . ASP A 1 232 ? 11.160 -9.238 9.319 1.00 96.19 232 ASP A O 1
ATOM 1797 N N . VAL A 1 233 ? 12.696 -8.722 7.764 1.00 96.25 233 VAL A N 1
ATOM 1798 C CA . VAL A 1 233 ? 11.748 -8.131 6.807 1.00 96.25 233 VAL A CA 1
ATOM 1799 C C . VAL A 1 233 ? 10.779 -9.159 6.234 1.00 96.25 233 VAL A C 1
ATOM 1801 O O . VAL A 1 233 ? 9.733 -8.769 5.731 1.00 96.25 233 VAL A O 1
ATOM 1804 N N . GLU A 1 234 ? 11.086 -10.455 6.323 1.00 94.81 234 GLU A N 1
ATOM 1805 C CA . GLU A 1 234 ? 10.259 -11.542 5.801 1.00 94.81 234 GLU A CA 1
ATOM 1806 C C . GLU A 1 234 ? 9.270 -12.090 6.846 1.00 94.81 234 GLU A C 1
ATOM 1808 O O . GLU A 1 234 ? 8.267 -12.693 6.465 1.00 94.81 234 GLU A O 1
ATOM 1813 N N . ASP A 1 235 ? 9.512 -11.870 8.146 1.00 96.12 235 ASP A N 1
ATOM 1814 C CA . ASP A 1 235 ? 8.604 -12.126 9.283 1.00 96.12 235 ASP A CA 1
ATOM 1815 C C . ASP A 1 235 ? 8.543 -10.908 10.224 1.00 96.12 235 ASP A C 1
ATOM 1817 O O . ASP A 1 235 ? 8.975 -10.952 11.379 1.00 96.12 235 ASP A O 1
ATOM 1821 N N . MET A 1 236 ? 8.036 -9.788 9.705 1.00 97.25 236 MET A N 1
ATOM 1822 C CA . MET A 1 236 ? 8.070 -8.504 10.406 1.00 97.25 236 MET A CA 1
ATOM 1823 C C . MET A 1 236 ? 7.405 -8.588 11.793 1.00 97.25 236 MET A C 1
ATOM 1825 O O . MET A 1 236 ? 6.274 -9.084 11.890 1.00 97.25 236 MET A O 1
ATOM 1829 N N . PRO A 1 237 ? 8.025 -8.031 12.854 1.00 96.31 237 PRO A N 1
ATOM 1830 C CA . PRO A 1 237 ? 7.420 -7.982 14.181 1.00 96.31 237 PRO A CA 1
ATOM 1831 C C . PRO A 1 237 ? 6.041 -7.306 14.184 1.00 96.31 237 PRO A C 1
ATOM 1833 O O . PRO A 1 237 ? 5.809 -6.324 13.476 1.00 96.31 237 PRO A O 1
ATOM 1836 N N . THR A 1 238 ? 5.134 -7.805 15.024 1.00 93.06 238 THR A N 1
ATOM 1837 C CA . THR A 1 238 ? 3.769 -7.285 15.199 1.00 93.06 238 THR A CA 1
ATOM 1838 C C . THR A 1 238 ? 3.490 -6.960 16.670 1.00 93.06 238 THR A C 1
ATOM 1840 O O . THR A 1 238 ? 3.996 -7.626 17.571 1.00 93.06 238 THR A O 1
ATOM 1843 N N . GLY A 1 239 ? 2.693 -5.917 16.923 1.00 89.19 239 GLY A N 1
ATOM 1844 C CA . GLY A 1 239 ? 2.364 -5.431 18.271 1.00 89.19 239 GLY A CA 1
ATOM 1845 C C . GLY A 1 239 ? 2.644 -3.932 18.459 1.00 89.19 239 GLY A C 1
ATOM 1846 O O . GLY A 1 239 ? 3.005 -3.257 17.497 1.00 89.19 239 GLY A O 1
ATOM 1847 N N . PRO A 1 240 ? 2.496 -3.387 19.683 1.00 83.69 240 PRO A N 1
ATOM 1848 C CA . PRO A 1 240 ? 2.607 -1.943 19.936 1.00 83.69 240 PRO A CA 1
ATOM 1849 C C . PRO A 1 240 ? 3.978 -1.341 19.596 1.00 83.69 240 PRO A C 1
ATOM 1851 O O . PRO A 1 240 ? 4.065 -0.192 19.169 1.00 83.69 240 PRO A O 1
ATOM 1854 N N . THR A 1 241 ? 5.049 -2.123 19.752 1.00 87.62 241 THR A N 1
ATOM 1855 C CA . THR A 1 241 ? 6.437 -1.738 19.440 1.00 87.62 241 THR A CA 1
ATOM 1856 C C . THR A 1 241 ? 6.905 -2.269 18.079 1.00 87.62 241 THR A C 1
ATOM 1858 O O . THR A 1 241 ? 8.103 -2.441 17.865 1.00 87.62 241 THR A O 1
ATOM 1861 N N . ALA A 1 242 ? 5.980 -2.613 17.178 1.00 95.06 242 ALA A N 1
ATOM 1862 C CA . ALA A 1 242 ? 6.323 -3.062 15.833 1.00 95.06 242 ALA A CA 1
ATOM 1863 C C . ALA A 1 242 ? 6.935 -1.921 14.997 1.00 95.06 242 ALA A C 1
ATOM 1865 O O . ALA A 1 242 ? 6.469 -0.784 15.099 1.00 95.06 242 ALA A O 1
ATOM 1866 N N . PRO A 1 243 ? 7.907 -2.219 14.113 1.00 96.44 243 PRO A N 1
ATOM 1867 C CA . PRO A 1 243 ? 8.509 -1.224 13.223 1.00 96.44 243 PRO A CA 1
ATOM 1868 C C . PRO A 1 243 ? 7.531 -0.733 12.135 1.00 96.44 243 PRO A C 1
ATOM 1870 O O . PRO A 1 243 ? 7.750 0.316 11.533 1.00 96.44 243 PRO A O 1
ATOM 1873 N N . PHE A 1 244 ? 6.435 -1.465 11.899 1.00 98.38 244 PHE A N 1
ATOM 1874 C CA . PHE A 1 244 ? 5.309 -1.048 11.062 1.00 98.38 244 PHE A CA 1
ATOM 1875 C C . PHE A 1 244 ? 4.005 -1.050 11.872 1.00 98.38 244 PHE A C 1
ATOM 1877 O O . PHE A 1 244 ? 3.595 -2.095 12.397 1.00 98.38 244 PHE A O 1
ATOM 1884 N N . ARG A 1 245 ? 3.330 0.102 11.914 1.00 97.62 245 ARG A N 1
ATOM 1885 C CA . ARG A 1 245 ? 1.984 0.296 12.479 1.00 97.62 245 ARG A CA 1
ATOM 1886 C C . ARG A 1 245 ? 0.983 0.416 11.335 1.00 97.62 245 ARG A C 1
ATOM 1888 O O . ARG A 1 245 ? 1.250 1.130 10.376 1.00 97.62 245 ARG A O 1
ATOM 1895 N N . THR A 1 246 ? -0.166 -0.250 11.416 1.00 98.62 246 THR A N 1
ATOM 1896 C CA . THR A 1 246 ? -1.224 -0.071 10.402 1.00 98.62 246 THR A CA 1
ATOM 1897 C C . THR A 1 246 ? -1.849 1.324 10.517 1.00 98.62 246 THR A C 1
ATOM 1899 O O . THR A 1 246 ? -1.701 1.977 11.554 1.00 98.62 246 THR A O 1
ATOM 1902 N N . ALA A 1 247 ? -2.556 1.803 9.490 1.00 98.50 247 ALA A N 1
ATOM 1903 C CA . ALA A 1 247 ? -3.180 3.127 9.547 1.00 98.50 247 ALA A CA 1
ATOM 1904 C C . ALA A 1 247 ? -4.205 3.226 10.692 1.00 98.50 247 ALA A C 1
ATOM 1906 O O . ALA A 1 247 ? -4.200 4.200 11.444 1.00 98.50 247 ALA A O 1
ATOM 1907 N N . ALA A 1 248 ? -5.004 2.176 10.907 1.00 98.56 248 ALA A N 1
ATOM 1908 C CA . ALA A 1 248 ? -5.905 2.065 12.055 1.00 98.56 248 ALA A CA 1
ATOM 1909 C C . ALA A 1 248 ? -5.170 2.137 13.410 1.00 98.56 248 ALA A C 1
ATOM 1911 O O . ALA A 1 248 ? -5.613 2.831 14.325 1.00 98.56 248 ALA A O 1
ATOM 1912 N N . GLN A 1 249 ? -4.019 1.470 13.541 1.00 98.50 249 GLN A N 1
ATOM 1913 C CA . GLN A 1 249 ? -3.203 1.515 14.761 1.00 98.50 249 GLN A CA 1
ATOM 1914 C C . GLN A 1 249 ? -2.586 2.902 14.991 1.00 98.50 249 GLN A C 1
ATOM 1916 O O . GLN A 1 249 ? -2.563 3.376 16.125 1.00 98.50 249 GLN A O 1
ATOM 1921 N N . ALA A 1 250 ? -2.126 3.567 13.928 1.00 98.25 250 ALA A N 1
ATOM 1922 C CA . ALA A 1 250 ? -1.629 4.940 13.980 1.00 98.25 250 ALA A CA 1
ATOM 1923 C C . ALA A 1 250 ? -2.726 5.929 14.405 1.00 98.25 250 ALA A C 1
ATOM 1925 O O . ALA A 1 250 ? -2.483 6.780 15.261 1.00 98.25 250 ALA A O 1
ATOM 1926 N N . TRP A 1 251 ? -3.948 5.776 13.878 1.00 98.56 251 TRP A N 1
ATOM 1927 C CA . TRP A 1 251 ? -5.098 6.581 14.290 1.00 98.56 251 TRP A CA 1
ATOM 1928 C C . TRP A 1 251 ? -5.408 6.385 15.775 1.00 98.56 251 TRP A C 1
ATOM 1930 O O . TRP A 1 251 ? -5.369 7.349 16.531 1.00 98.56 251 TRP A O 1
ATOM 1940 N N . LEU A 1 252 ? -5.616 5.149 16.240 1.00 98.38 252 LEU A N 1
ATOM 1941 C CA . LEU A 1 252 ? -5.931 4.894 17.653 1.00 98.38 252 LEU A CA 1
ATOM 1942 C C . LEU A 1 252 ? -4.821 5.374 18.609 1.00 98.38 252 LEU A C 1
ATOM 1944 O O . LEU A 1 252 ? -5.132 5.909 19.673 1.00 98.38 252 LEU A O 1
ATOM 1948 N N . ALA A 1 253 ? -3.544 5.264 18.221 1.00 97.50 253 ALA A N 1
ATOM 1949 C CA . ALA A 1 253 ? -2.413 5.807 18.981 1.00 97.50 253 ALA A CA 1
AT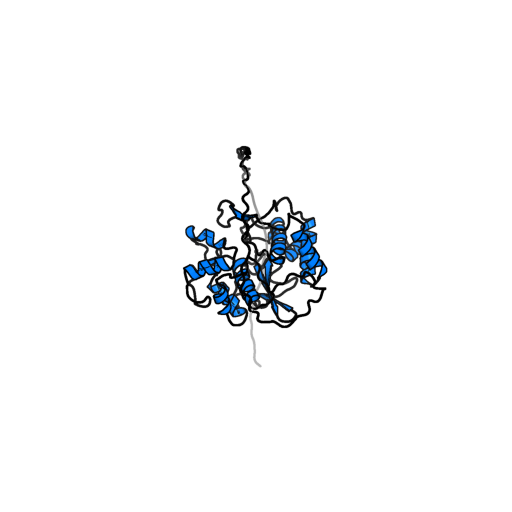OM 1950 C C . ALA A 1 253 ? -2.381 7.349 19.008 1.00 97.50 253 ALA A C 1
ATOM 1952 O O . ALA A 1 253 ? -1.961 7.944 20.001 1.00 97.50 253 ALA A O 1
ATOM 1953 N N . HIS A 1 254 ? -2.838 8.019 17.945 1.00 97.50 254 HIS A N 1
ATOM 1954 C CA . HIS A 1 254 ? -3.017 9.473 17.937 1.00 97.50 254 HIS A CA 1
ATOM 1955 C C . HIS A 1 254 ? -4.179 9.886 18.853 1.00 97.50 254 HIS A C 1
ATOM 1957 O O . HIS A 1 254 ? -4.021 10.776 19.690 1.00 97.50 254 HIS A O 1
ATOM 1963 N N . ARG A 1 255 ? -5.328 9.208 18.748 1.00 98.00 255 ARG A N 1
ATOM 1964 C CA . ARG A 1 255 ? -6.548 9.516 19.518 1.00 98.00 255 ARG A CA 1
ATOM 1965 C C . ARG A 1 255 ? -6.395 9.254 21.018 1.00 98.00 255 ARG A C 1
ATOM 1967 O O . ARG A 1 255 ? -7.022 9.943 21.818 1.00 98.00 255 ARG A O 1
ATOM 1974 N N . SER A 1 256 ? -5.538 8.309 21.411 1.00 97.50 256 SER A N 1
ATOM 1975 C CA . SER A 1 256 ? -5.174 8.061 22.813 1.00 97.50 256 SER A CA 1
ATOM 1976 C C . SER A 1 256 ? -4.111 9.021 23.368 1.00 97.50 256 SER A C 1
ATOM 1978 O O . SER A 1 256 ? -3.911 9.061 24.583 1.00 97.50 256 SER A O 1
ATOM 1980 N N . GLY A 1 257 ? -3.427 9.787 22.509 1.00 97.25 257 GLY A N 1
ATOM 1981 C CA . GLY A 1 257 ? -2.281 10.618 22.888 1.00 97.25 257 GLY A CA 1
ATOM 1982 C C . GLY A 1 257 ? -0.978 9.840 23.122 1.00 97.25 257 GLY A C 1
ATOM 1983 O O . GLY A 1 257 ? -0.055 10.380 23.726 1.00 97.25 257 GLY A O 1
ATOM 1984 N N . GLU A 1 258 ? -0.884 8.587 22.663 1.00 96.44 258 GLU A N 1
ATOM 1985 C CA . GLU A 1 258 ? 0.350 7.785 22.702 1.00 96.44 258 GLU A CA 1
ATOM 1986 C C . GLU A 1 258 ? 1.413 8.313 21.721 1.00 96.44 258 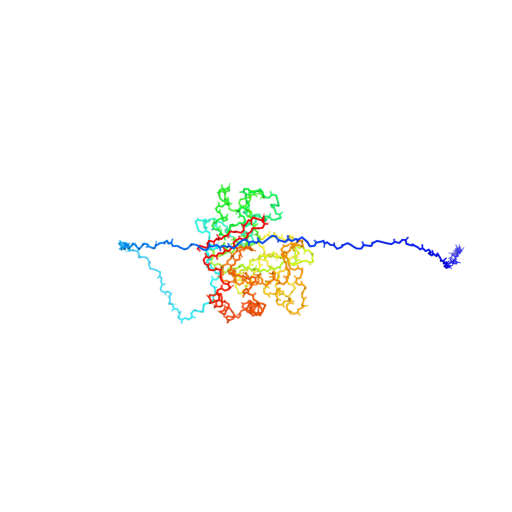GLU A C 1
ATOM 1988 O O . GLU A 1 258 ? 2.613 8.166 21.954 1.00 96.44 258 GLU A O 1
ATOM 1993 N N . THR A 1 259 ? 0.985 8.920 20.610 1.00 95.75 259 THR A N 1
ATOM 1994 C CA . THR A 1 259 ? 1.864 9.319 19.505 1.00 95.75 259 THR A CA 1
ATOM 1995 C C . THR A 1 259 ? 1.556 10.734 19.007 1.00 95.75 259 THR A C 1
ATOM 1997 O O . THR A 1 259 ? 0.398 11.159 18.983 1.00 95.75 259 THR A O 1
ATOM 2000 N N . ASP A 1 260 ? 2.592 11.464 18.588 1.00 97.44 260 ASP A N 1
ATOM 2001 C CA . ASP A 1 260 ? 2.434 12.746 17.899 1.00 97.44 260 ASP A CA 1
ATOM 2002 C C . ASP A 1 260 ? 2.158 12.493 16.411 1.00 97.44 260 ASP A C 1
ATOM 2004 O O . ASP A 1 260 ? 2.992 11.941 15.690 1.00 97.44 260 ASP A O 1
ATOM 2008 N N . ALA A 1 261 ? 0.974 12.899 15.953 1.00 97.19 261 ALA A N 1
ATOM 2009 C CA . ALA A 1 261 ? 0.546 12.733 14.572 1.00 97.19 261 ALA A CA 1
ATOM 2010 C C . ALA A 1 261 ? 1.392 13.543 13.575 1.00 97.19 261 ALA A C 1
ATOM 2012 O O . ALA A 1 261 ? 1.487 13.153 12.414 1.00 97.19 261 ALA A O 1
ATOM 2013 N N . GLU A 1 262 ? 2.059 14.623 13.999 1.00 97.38 262 GLU A N 1
ATOM 2014 C CA . GLU A 1 262 ? 2.935 15.414 13.121 1.00 97.38 262 GLU A CA 1
ATOM 2015 C C . GLU A 1 262 ? 4.228 14.676 12.722 1.00 97.38 262 GLU A C 1
ATOM 2017 O O . GLU A 1 262 ? 4.961 15.146 11.846 1.00 97.38 262 GLU A O 1
ATOM 2022 N N . LEU A 1 263 ? 4.499 13.504 13.305 1.00 97.62 263 LEU A N 1
ATOM 2023 C CA . LEU A 1 263 ? 5.579 12.604 12.885 1.00 97.62 263 LEU A CA 1
ATOM 2024 C C . LEU A 1 263 ? 5.162 11.652 11.747 1.00 97.62 263 LEU A C 1
ATOM 2026 O O . LEU A 1 263 ? 6.023 10.998 11.159 1.00 97.62 263 LEU A O 1
ATOM 2030 N N . TYR A 1 264 ? 3.866 11.576 11.423 1.00 98.31 264 TYR A N 1
ATOM 2031 C CA . TYR A 1 264 ? 3.313 10.697 10.390 1.00 98.31 264 TYR A CA 1
ATOM 2032 C C . TYR A 1 264 ? 3.217 11.469 9.074 1.00 98.31 264 TYR A C 1
ATOM 2034 O O . TYR A 1 264 ? 2.447 12.428 8.976 1.00 98.31 264 TYR A O 1
ATOM 2042 N N . ARG A 1 265 ? 4.036 11.104 8.079 1.00 97.38 265 ARG A N 1
ATOM 2043 C CA . ARG A 1 265 ? 4.227 11.880 6.835 1.00 97.38 265 ARG A CA 1
ATOM 2044 C C . ARG A 1 265 ? 4.503 10.995 5.625 1.00 97.38 265 ARG A C 1
ATOM 2046 O O . ARG A 1 265 ? 4.848 9.831 5.769 1.00 97.38 265 ARG A O 1
ATOM 2053 N N . VAL A 1 266 ? 4.431 11.579 4.434 1.00 95.06 266 VAL A N 1
ATOM 2054 C CA . VAL A 1 266 ? 4.923 10.951 3.193 1.00 95.06 266 VAL A CA 1
ATOM 2055 C C . VAL A 1 266 ? 6.457 10.994 3.096 1.00 95.06 266 VAL A C 1
ATOM 2057 O O . VAL A 1 266 ? 7.100 10.049 2.652 1.00 95.06 266 VAL A O 1
ATOM 2060 N N . LEU A 1 267 ? 7.051 12.109 3.528 1.00 93.62 267 LEU A N 1
ATOM 2061 C CA . LEU A 1 267 ? 8.490 12.341 3.711 1.00 93.62 267 LEU A CA 1
ATOM 2062 C C . LEU A 1 267 ? 8.660 13.349 4.867 1.00 93.62 267 LEU A C 1
ATOM 2064 O O . LEU A 1 267 ? 7.719 14.113 5.113 1.00 93.62 267 LEU A O 1
ATOM 2068 N N . PRO A 1 268 ? 9.814 13.411 5.558 1.00 93.44 268 PRO A N 1
ATOM 2069 C CA . PRO A 1 268 ? 10.051 14.356 6.659 1.00 93.44 268 PRO A CA 1
ATOM 2070 C C . PRO A 1 268 ? 9.730 15.818 6.310 1.00 93.44 268 PRO A C 1
ATOM 2072 O O . PRO A 1 268 ? 9.121 16.537 7.098 1.00 93.44 268 PRO A O 1
ATOM 2075 N N . GLU A 1 269 ? 10.095 16.243 5.101 1.00 91.94 269 GLU A N 1
ATOM 2076 C CA . GLU A 1 269 ? 9.886 17.583 4.551 1.00 91.94 269 GLU A CA 1
ATOM 2077 C C . GLU A 1 269 ? 8.515 17.791 3.878 1.00 91.94 269 GLU A C 1
ATOM 2079 O O . GLU A 1 269 ? 8.261 18.853 3.309 1.00 91.94 269 GLU A O 1
ATOM 2084 N N . SER A 1 270 ? 7.628 16.791 3.906 1.00 88.88 270 SER A N 1
ATOM 2085 C CA . SER A 1 270 ? 6.344 16.850 3.205 1.00 88.88 270 SER A CA 1
ATOM 2086 C C . SER A 1 270 ? 5.278 17.643 3.965 1.00 88.88 270 SER A C 1
ATOM 2088 O O . SER A 1 270 ? 5.062 17.453 5.166 1.00 88.88 270 SER A O 1
ATOM 2090 N N . GLU A 1 271 ? 4.523 18.456 3.219 1.00 89.94 271 GLU A N 1
ATOM 2091 C CA . GLU A 1 271 ? 3.243 19.026 3.666 1.00 89.94 271 GLU A CA 1
ATOM 2092 C C . GLU A 1 271 ? 2.146 17.948 3.808 1.00 89.94 271 GLU A C 1
ATOM 2094 O O . GLU A 1 271 ? 1.140 18.186 4.473 1.00 89.94 271 GLU A O 1
ATOM 2099 N N . LEU A 1 272 ? 2.334 16.754 3.223 1.00 91.19 272 LEU A N 1
ATOM 2100 C CA . LEU A 1 272 ? 1.445 15.604 3.403 1.00 91.19 272 LEU A CA 1
ATOM 2101 C C . LEU A 1 272 ? 1.835 14.840 4.677 1.00 91.19 272 LEU A C 1
ATOM 2103 O O . LEU A 1 272 ? 2.808 14.078 4.697 1.00 91.19 272 LEU A O 1
ATOM 2107 N N . GLY A 1 273 ? 1.069 15.073 5.741 1.00 95.44 273 GLY A N 1
ATOM 2108 C CA . GLY A 1 273 ? 1.268 14.483 7.060 1.00 95.44 273 GLY A CA 1
ATOM 2109 C C . GLY A 1 273 ? 0.226 14.932 8.084 1.00 95.44 273 GLY A C 1
ATOM 2110 O O . GLY A 1 273 ? -0.763 15.582 7.734 1.00 95.44 273 GLY A O 1
ATOM 2111 N N . GLY A 1 274 ? 0.454 14.595 9.353 1.00 96.75 274 GLY A N 1
ATOM 2112 C CA . GLY A 1 274 ? -0.410 15.010 10.462 1.00 96.75 274 GLY A CA 1
ATOM 2113 C C . GLY A 1 274 ? -1.723 14.213 10.567 1.00 96.75 274 GLY A C 1
ATOM 2114 O O . GLY A 1 274 ? -1.948 13.261 9.811 1.00 96.75 274 GLY A O 1
ATOM 2115 N N . PRO A 1 275 ? -2.633 14.597 11.486 1.00 96.00 275 PRO A N 1
ATOM 2116 C CA . PRO A 1 275 ? -3.870 13.860 11.766 1.00 96.00 275 PRO A CA 1
ATOM 2117 C C . PRO A 1 275 ? -4.733 13.573 10.532 1.00 96.00 275 PRO A C 1
ATOM 2119 O O . PRO A 1 275 ? -5.220 12.457 10.363 1.00 96.00 275 PRO A O 1
ATOM 2122 N N . GLY A 1 276 ? -4.889 14.561 9.643 1.00 94.00 276 GLY A N 1
ATOM 2123 C CA . GLY A 1 276 ? -5.689 14.421 8.423 1.00 94.00 276 GLY A CA 1
ATOM 2124 C C . GLY A 1 276 ? -5.121 13.388 7.448 1.00 94.00 276 GLY A C 1
ATOM 2125 O O . GLY A 1 276 ? -5.885 12.668 6.815 1.00 94.00 276 GLY A O 1
ATOM 2126 N N . PHE A 1 277 ? -3.795 13.245 7.381 1.00 95.31 277 PHE A N 1
ATOM 2127 C CA . PHE A 1 277 ? -3.167 12.219 6.553 1.00 95.31 277 PHE A CA 1
ATOM 2128 C C . PHE A 1 277 ? -3.372 10.817 7.140 1.00 95.31 277 PHE A C 1
ATOM 2130 O O . PHE A 1 277 ? -3.775 9.912 6.416 1.00 95.31 277 PHE A O 1
ATOM 2137 N N . ILE A 1 278 ? -3.210 10.647 8.461 1.00 97.62 278 ILE A N 1
ATOM 2138 C CA . ILE A 1 278 ? -3.511 9.372 9.140 1.00 97.62 278 ILE A CA 1
ATOM 2139 C C . ILE A 1 278 ? -4.971 8.964 8.893 1.00 97.62 278 ILE A C 1
ATOM 2141 O O . ILE A 1 278 ? -5.234 7.813 8.544 1.00 97.62 278 ILE A O 1
ATOM 2145 N N . ARG A 1 279 ? -5.912 9.911 9.018 1.00 96.19 279 ARG A N 1
ATOM 2146 C CA . ARG A 1 279 ? -7.344 9.708 8.752 1.00 96.19 279 ARG A CA 1
ATOM 2147 C C . ARG A 1 279 ? -7.593 9.156 7.344 1.00 96.19 279 ARG A C 1
ATOM 2149 O O . ARG A 1 279 ? -8.280 8.148 7.187 1.00 96.19 279 ARG A O 1
ATOM 2156 N N . ASP A 1 280 ? -7.007 9.788 6.332 1.00 94.50 280 ASP A N 1
ATOM 2157 C CA . ASP A 1 280 ? -7.192 9.411 4.928 1.00 94.50 280 ASP A CA 1
ATOM 2158 C C . ASP A 1 280 ? -6.507 8.052 4.623 1.00 94.50 280 ASP A C 1
ATOM 2160 O O . ASP A 1 280 ? -7.038 7.218 3.879 1.00 94.50 280 ASP A O 1
ATOM 2164 N N . CYS A 1 281 ? -5.390 7.743 5.295 1.00 97.06 281 CYS A N 1
ATOM 2165 C CA . CYS A 1 281 ? -4.767 6.417 5.272 1.00 97.06 281 CYS A CA 1
ATOM 2166 C C . CYS A 1 281 ? -5.641 5.309 5.893 1.00 97.06 281 CYS A C 1
ATOM 2168 O O . CYS A 1 281 ? -5.577 4.182 5.408 1.00 97.06 281 CYS A O 1
ATOM 2170 N N . VAL A 1 282 ? -6.483 5.577 6.906 1.00 98.25 282 VAL A N 1
ATOM 2171 C CA . VAL A 1 282 ? -7.430 4.570 7.451 1.00 98.25 282 VAL A CA 1
ATOM 2172 C C . VAL A 1 282 ? -8.498 4.200 6.418 1.00 98.25 282 VAL A C 1
ATOM 2174 O O . VAL A 1 282 ? -8.826 3.024 6.251 1.00 98.25 282 VAL A O 1
ATOM 2177 N N . VAL A 1 283 ? -9.011 5.187 5.677 1.00 96.19 283 VAL A N 1
ATOM 2178 C CA . VAL A 1 283 ? -9.967 4.958 4.578 1.00 96.19 283 VAL A CA 1
ATOM 2179 C C . VAL A 1 283 ? -9.317 4.126 3.461 1.00 96.19 283 VAL A C 1
ATOM 2181 O O . VAL A 1 283 ? -9.930 3.202 2.924 1.00 96.19 283 VAL A O 1
ATOM 2184 N N . THR A 1 284 ? -8.039 4.386 3.177 1.00 96.75 284 THR A N 1
ATOM 2185 C CA . THR A 1 284 ? -7.241 3.627 2.201 1.00 96.75 284 THR A CA 1
ATOM 2186 C C . THR A 1 284 ? -6.925 2.206 2.694 1.00 96.75 284 THR A C 1
ATOM 2188 O O . THR A 1 284 ? -7.001 1.254 1.918 1.00 96.75 284 THR A O 1
ATOM 2191 N N . GLU A 1 285 ? -6.665 2.015 3.994 1.00 98.19 285 GLU A N 1
ATOM 2192 C CA . GLU A 1 285 ? -6.531 0.685 4.601 1.00 98.19 285 GLU A CA 1
ATOM 2193 C C . GLU A 1 285 ? -7.825 -0.130 4.465 1.00 98.19 285 GLU A C 1
ATOM 2195 O O . GLU A 1 285 ? -7.763 -1.313 4.122 1.00 98.19 285 GLU A O 1
ATOM 2200 N N . LEU A 1 286 ? -8.997 0.486 4.660 1.00 98.06 286 LEU A N 1
ATOM 2201 C CA . LEU A 1 286 ? -10.280 -0.180 4.434 1.00 98.06 286 LEU A CA 1
ATOM 2202 C C . LEU A 1 286 ? -10.469 -0.588 2.964 1.00 98.06 286 LEU A C 1
ATOM 2204 O O . LEU A 1 286 ? -10.881 -1.720 2.711 1.00 98.06 286 LEU A O 1
ATOM 2208 N N . ALA A 1 287 ? -10.126 0.277 2.004 1.00 97.12 287 ALA A N 1
ATOM 2209 C CA . ALA A 1 287 ? -10.187 -0.065 0.580 1.00 97.12 287 ALA A CA 1
ATOM 2210 C C . ALA A 1 287 ? -9.301 -1.278 0.249 1.00 97.12 287 ALA A C 1
ATOM 2212 O O . ALA A 1 287 ? -9.779 -2.283 -0.286 1.00 97.12 287 ALA A O 1
ATOM 2213 N N . HIS A 1 288 ? -8.047 -1.268 0.710 1.00 98.00 288 HIS A N 1
ATOM 2214 C CA . HIS A 1 288 ? -7.135 -2.403 0.555 1.00 98.00 288 HIS A CA 1
ATOM 2215 C C . HIS A 1 288 ? -7.656 -3.661 1.285 1.00 98.00 288 HIS A C 1
ATOM 2217 O O . HIS A 1 288 ? -7.485 -4.777 0.786 1.00 98.00 288 HIS A O 1
ATOM 2223 N N . ARG A 1 289 ? -8.371 -3.509 2.414 1.00 97.56 289 ARG A N 1
ATOM 2224 C CA . ARG A 1 289 ? -9.048 -4.610 3.125 1.00 97.56 289 ARG A CA 1
ATOM 2225 C C . ARG A 1 289 ? -10.284 -5.159 2.394 1.00 97.56 289 ARG A C 1
ATOM 2227 O O . ARG A 1 289 ? -10.684 -6.288 2.656 1.00 97.56 289 ARG A O 1
ATOM 2234 N N . GLN A 1 290 ? -10.859 -4.435 1.441 1.00 96.88 290 GLN A N 1
ATOM 2235 C CA . GLN A 1 290 ? -11.894 -4.971 0.544 1.00 96.88 290 GLN A CA 1
ATOM 2236 C C . GLN A 1 290 ? -11.349 -5.334 -0.848 1.00 96.88 290 GLN A C 1
ATOM 2238 O O . GLN A 1 290 ? -12.107 -5.723 -1.734 1.00 96.88 290 GLN A O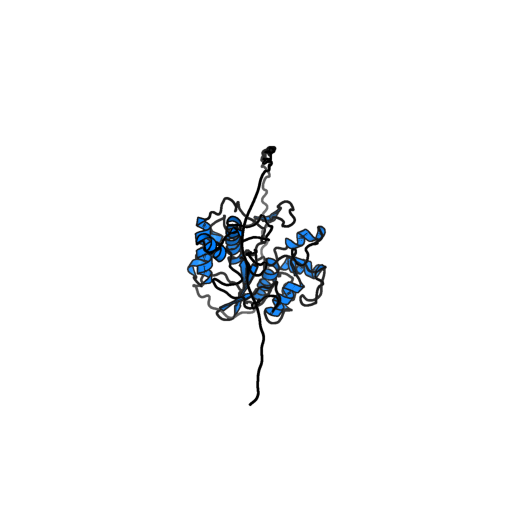 1
ATOM 2243 N N . LYS A 1 291 ? -10.014 -5.334 -0.989 1.00 96.81 291 LYS A N 1
ATOM 2244 C CA . LYS A 1 291 ? -9.250 -5.642 -2.208 1.00 96.81 291 LYS A CA 1
ATOM 2245 C C . LYS A 1 291 ? -9.387 -4.607 -3.335 1.00 96.81 291 LYS A C 1
ATOM 2247 O O . LYS A 1 291 ? -9.022 -4.899 -4.475 1.00 96.81 291 LYS A O 1
ATOM 2252 N N . ASP A 1 292 ? -9.822 -3.397 -3.002 1.00 96.69 292 ASP A N 1
ATOM 2253 C CA . ASP A 1 292 ? -9.539 -2.193 -3.778 1.00 96.69 292 ASP A CA 1
ATOM 2254 C C . ASP A 1 292 ? -8.147 -1.689 -3.389 1.00 96.69 292 ASP A C 1
ATOM 2256 O O . ASP A 1 292 ? -7.964 -0.769 -2.591 1.00 96.69 292 ASP A O 1
ATOM 2260 N N . GLU A 1 293 ? -7.133 -2.373 -3.916 1.00 97.50 293 GLU A N 1
ATOM 2261 C CA . GLU A 1 293 ? -5.727 -2.031 -3.717 1.00 97.50 293 GLU A CA 1
ATOM 2262 C C . GLU A 1 293 ? -5.367 -0.804 -4.576 1.00 97.50 293 GLU A C 1
ATOM 2264 O O . GLU A 1 293 ? -4.706 -0.935 -5.599 1.00 97.50 293 GLU A O 1
ATOM 2269 N N . LEU A 1 294 ? -5.845 0.387 -4.213 1.00 96.25 294 LEU A N 1
ATOM 2270 C CA . LEU A 1 294 ? -5.692 1.643 -4.966 1.00 96.25 294 LEU A CA 1
ATOM 2271 C C . LEU A 1 294 ? -4.231 2.145 -5.042 1.00 96.25 294 LEU A C 1
ATOM 2273 O O . LEU A 1 294 ? -3.311 1.550 -4.476 1.00 96.25 294 LEU A O 1
ATOM 2277 N N . LEU A 1 295 ? -3.987 3.233 -5.787 1.00 97.75 295 LEU A N 1
ATOM 2278 C CA . LEU A 1 295 ? -2.736 3.994 -5.661 1.00 97.75 295 LEU A CA 1
ATOM 2279 C C . LEU A 1 295 ? -2.812 4.897 -4.422 1.00 97.75 295 LEU A C 1
ATOM 2281 O O . LEU A 1 295 ? -3.870 5.446 -4.127 1.00 97.75 295 LEU A O 1
ATOM 2285 N N . LEU A 1 296 ? -1.676 5.157 -3.768 1.00 96.31 296 LEU A N 1
ATOM 2286 C CA . LEU A 1 296 ? -1.573 5.981 -2.543 1.00 96.31 296 LEU A CA 1
ATOM 2287 C C . LEU A 1 296 ? -1.862 7.487 -2.747 1.00 96.31 296 LEU A C 1
ATOM 2289 O O . LEU A 1 296 ? -1.620 8.310 -1.871 1.00 96.31 296 LEU A O 1
ATOM 2293 N N . TRP A 1 297 ? -2.345 7.858 -3.931 1.00 95.38 297 TRP A N 1
ATOM 2294 C CA . TRP A 1 297 ? -2.723 9.212 -4.337 1.00 95.38 297 TRP A CA 1
ATOM 2295 C C . TRP A 1 297 ? -3.966 9.206 -5.255 1.00 95.38 297 TRP A C 1
ATOM 2297 O O . TRP A 1 297 ? -4.237 10.189 -5.951 1.00 95.38 297 TRP A O 1
ATOM 2307 N N . ASP A 1 298 ? -4.717 8.100 -5.289 1.00 95.19 298 ASP A N 1
ATOM 2308 C CA . ASP A 1 298 ? -6.094 8.092 -5.786 1.00 95.19 298 ASP A CA 1
ATOM 2309 C C . ASP A 1 298 ? -7.030 8.534 -4.647 1.00 95.19 298 ASP A C 1
ATOM 2311 O O . ASP A 1 298 ? -6.898 8.066 -3.520 1.00 95.19 298 ASP A O 1
ATOM 2315 N N . ALA A 1 299 ? -7.998 9.405 -4.934 1.00 91.31 299 ALA A N 1
ATOM 2316 C CA . ALA A 1 299 ? -9.041 9.815 -3.988 1.00 91.31 299 ALA A CA 1
ATOM 2317 C C . ALA A 1 299 ? -10.435 9.724 -4.628 1.00 91.31 299 ALA A C 1
ATOM 2319 O O . ALA A 1 299 ? -10.577 9.825 -5.849 1.00 91.31 299 ALA A O 1
ATOM 2320 N N . TRP A 1 300 ? -11.477 9.551 -3.816 1.00 89.44 300 TRP A N 1
ATOM 2321 C CA . TRP A 1 300 ? -12.850 9.330 -4.280 1.00 89.44 300 TRP A CA 1
ATOM 2322 C C . TRP A 1 300 ? -13.878 10.004 -3.368 1.00 89.44 300 TRP A C 1
ATOM 2324 O O . TRP A 1 300 ? -13.630 10.217 -2.186 1.00 89.44 300 TRP A O 1
ATOM 2334 N N . GLY A 1 301 ? -15.029 10.392 -3.922 1.00 71.50 301 GLY A N 1
ATOM 2335 C CA . GLY A 1 301 ? -15.939 11.308 -3.226 1.00 71.50 301 GLY A CA 1
ATOM 2336 C C . GLY A 1 301 ? -15.261 12.647 -2.895 1.00 71.50 301 GLY A C 1
ATOM 2337 O O . GLY A 1 301 ? -14.340 13.080 -3.589 1.00 71.50 301 GLY A O 1
ATOM 2338 N N . ASP A 1 302 ? -15.714 13.307 -1.830 1.00 62.22 302 ASP A N 1
ATOM 2339 C CA . ASP A 1 302 ? -15.059 14.493 -1.260 1.00 62.22 302 ASP A CA 1
ATOM 2340 C C . ASP A 1 302 ? -14.460 14.119 0.107 1.00 62.22 302 ASP A C 1
ATOM 2342 O O . ASP A 1 302 ? -14.951 14.555 1.150 1.00 62.22 302 ASP A O 1
ATOM 2346 N N . VAL A 1 303 ? -13.441 13.239 0.096 1.00 52.88 303 VAL A N 1
ATOM 2347 C CA . VAL A 1 303 ? -12.807 12.636 1.297 1.00 52.88 303 VAL A CA 1
ATOM 2348 C C . VAL A 1 303 ? -12.567 13.677 2.391 1.00 52.88 303 VAL A C 1
ATOM 2350 O O . VAL A 1 303 ? -12.951 13.476 3.543 1.00 52.88 303 VAL A O 1
ATOM 2353 N N . ALA A 1 304 ? -12.012 14.829 2.001 1.00 47.47 304 ALA A N 1
ATOM 2354 C CA . ALA A 1 304 ? -11.638 15.922 2.889 1.00 47.47 304 ALA A CA 1
ATOM 2355 C C . ALA A 1 304 ? -12.803 16.485 3.727 1.00 47.47 304 ALA A C 1
ATOM 2357 O O . ALA A 1 304 ? -12.554 16.992 4.822 1.00 47.47 304 ALA A O 1
ATOM 2358 N N . HIS A 1 305 ? -14.045 16.378 3.239 1.00 52.38 305 HIS A N 1
ATOM 2359 C CA . HIS A 1 305 ? -15.249 16.938 3.866 1.00 52.38 305 HIS A CA 1
ATOM 2360 C C . HIS A 1 305 ? -16.325 15.898 4.227 1.00 52.38 305 HIS A C 1
ATOM 2362 O O . HIS A 1 305 ? -17.294 16.249 4.900 1.00 52.38 305 HIS A O 1
ATOM 2368 N N . GLN A 1 306 ? -16.205 14.649 3.764 1.00 65.94 306 GLN A N 1
ATOM 2369 C CA . GLN A 1 306 ? -17.233 13.611 3.935 1.00 65.94 306 GLN A CA 1
ATOM 2370 C C . GLN A 1 306 ? -16.882 12.562 4.995 1.00 65.94 306 GLN A C 1
ATOM 2372 O O . GLN A 1 306 ? -17.797 11.996 5.600 1.00 65.94 306 GLN A O 1
ATOM 2377 N N . VAL A 1 307 ? -15.591 12.313 5.235 1.00 80.88 307 VAL A N 1
ATOM 2378 C CA . VAL A 1 307 ? -15.115 11.401 6.282 1.00 80.88 307 VAL A CA 1
ATOM 2379 C C . VAL A 1 307 ? -14.612 12.215 7.475 1.00 80.88 307 VAL A C 1
ATOM 2381 O O . VAL A 1 307 ? -13.620 12.944 7.394 1.00 80.88 307 VAL A O 1
ATOM 2384 N N . ASP A 1 308 ? -15.329 12.104 8.587 1.00 90.56 308 ASP A N 1
ATOM 2385 C CA . ASP A 1 308 ? -15.089 12.812 9.839 1.00 90.56 308 ASP A CA 1
ATOM 2386 C C . ASP A 1 308 ? -14.466 11.907 10.912 1.00 90.56 308 ASP A C 1
ATOM 2388 O O . ASP A 1 308 ? -14.599 10.683 10.875 1.00 90.56 308 ASP A O 1
ATOM 2392 N N . ASP A 1 309 ? -13.782 12.516 11.885 1.00 94.75 309 ASP A N 1
ATOM 2393 C CA . ASP A 1 309 ? -13.079 11.801 12.955 1.00 94.75 309 ASP A CA 1
ATOM 2394 C C . ASP A 1 309 ? -13.903 10.687 13.639 1.00 94.75 309 ASP A C 1
ATOM 2396 O O . ASP A 1 309 ? -13.339 9.610 13.824 1.00 94.75 309 ASP A O 1
ATOM 2400 N N . PRO A 1 310 ? -15.200 10.860 13.988 1.00 96.00 310 PRO A N 1
ATOM 2401 C CA . PRO A 1 310 ? -15.974 9.808 14.653 1.00 96.00 310 PRO A CA 1
ATOM 2402 C C . PRO A 1 310 ? -16.182 8.566 13.778 1.00 96.00 310 PRO A C 1
ATOM 2404 O O . PRO A 1 310 ? -16.155 7.446 14.283 1.00 96.00 310 PRO A O 1
ATOM 2407 N N . LEU A 1 311 ? -16.343 8.737 12.460 1.00 95.31 311 LEU A N 1
ATOM 2408 C CA . LEU A 1 311 ? -16.413 7.605 11.536 1.00 95.31 311 LEU A CA 1
ATOM 2409 C C . LEU A 1 311 ? -15.078 6.856 11.489 1.00 95.31 311 LEU A C 1
ATOM 2411 O O . LEU A 1 311 ? -15.066 5.632 11.384 1.00 95.31 311 LEU A O 1
ATOM 2415 N N . VAL A 1 312 ? -13.958 7.572 11.577 1.00 97.00 312 VAL A N 1
ATOM 2416 C CA . VAL A 1 312 ? -12.620 6.969 11.527 1.00 97.00 312 VAL A CA 1
ATOM 2417 C C . VAL A 1 312 ? -12.218 6.344 12.862 1.00 97.00 312 VAL A C 1
ATOM 2419 O O . VAL A 1 312 ? -11.574 5.299 12.848 1.00 97.00 312 VAL A O 1
ATOM 2422 N N . ASP A 1 313 ? -12.689 6.878 13.992 1.00 98.50 313 ASP A N 1
ATOM 2423 C CA . ASP A 1 313 ? -12.636 6.204 15.296 1.00 98.50 313 ASP A CA 1
ATOM 2424 C C . ASP A 1 313 ? -13.326 4.826 15.223 1.00 98.50 313 ASP A C 1
ATOM 2426 O O . ASP A 1 313 ? -12.717 3.813 15.570 1.00 98.50 313 ASP A O 1
ATOM 2430 N N . GLU A 1 314 ? -14.556 4.764 14.689 1.00 98.25 314 GLU A N 1
ATOM 2431 C CA . GLU A 1 314 ? -15.292 3.502 14.501 1.00 98.25 314 GLU A CA 1
ATOM 2432 C C . GLU A 1 314 ? -14.602 2.551 13.505 1.00 98.25 314 GLU A C 1
ATOM 2434 O O . GLU A 1 314 ? -14.506 1.349 13.758 1.00 98.25 314 GLU A O 1
ATOM 2439 N N . LEU A 1 315 ? -14.113 3.056 12.366 1.00 98.50 315 LEU A N 1
ATOM 2440 C CA . LEU A 1 315 ? -13.446 2.221 11.360 1.00 98.50 315 LEU A CA 1
ATOM 2441 C C . LEU A 1 315 ? -12.097 1.680 11.845 1.00 98.50 315 LEU A C 1
ATOM 2443 O O . LEU A 1 315 ? -11.776 0.531 11.547 1.00 98.50 315 LEU A O 1
ATOM 2447 N N . ALA A 1 316 ? -11.316 2.464 12.590 1.00 98.75 316 ALA A N 1
ATOM 2448 C CA . ALA A 1 316 ? -10.021 2.033 13.106 1.00 98.75 316 ALA A CA 1
ATOM 2449 C C . ALA A 1 316 ? -10.163 0.941 14.181 1.00 98.75 316 ALA A C 1
ATOM 2451 O O . ALA A 1 316 ? -9.428 -0.048 14.146 1.00 98.75 316 ALA A O 1
ATOM 2452 N N . ASP A 1 317 ? -11.137 1.073 15.087 1.00 98.75 317 ASP A N 1
ATOM 2453 C CA . ASP A 1 317 ? -11.464 0.037 16.075 1.00 98.75 317 ASP A CA 1
ATOM 2454 C C . ASP A 1 317 ? -11.908 -1.267 15.385 1.00 98.75 317 ASP A C 1
ATOM 2456 O O . ASP A 1 317 ? -11.320 -2.329 15.607 1.00 98.75 317 ASP A O 1
ATOM 2460 N N . LEU A 1 318 ? -12.847 -1.182 14.434 1.00 98.81 318 LEU A N 1
ATOM 2461 C CA . LEU A 1 318 ? -13.280 -2.329 13.627 1.00 98.81 318 LEU A CA 1
ATOM 2462 C C . LEU A 1 318 ? -12.119 -2.983 12.849 1.00 98.81 318 LEU A C 1
ATOM 2464 O O . LEU A 1 318 ? -12.035 -4.210 12.796 1.00 98.81 318 LEU A O 1
ATOM 2468 N N . LEU A 1 319 ? -11.206 -2.200 12.261 1.00 98.69 319 LEU A N 1
ATOM 2469 C CA . LEU A 1 319 ? -10.033 -2.714 11.535 1.00 98.69 319 LEU A CA 1
ATOM 2470 C C . LEU A 1 319 ? -9.080 -3.502 12.447 1.00 98.69 319 LEU A C 1
ATOM 2472 O O . LEU A 1 319 ? -8.561 -4.540 12.026 1.00 98.69 319 LEU A O 1
ATOM 2476 N N . VAL A 1 320 ? -8.880 -3.051 13.689 1.00 98.38 320 VAL A N 1
ATOM 2477 C CA . VAL A 1 320 ? -8.044 -3.739 14.686 1.00 98.38 320 VAL A CA 1
ATOM 2478 C C . VAL A 1 320 ? -8.742 -4.981 15.255 1.00 98.38 320 VAL A C 1
ATOM 2480 O O . VAL A 1 320 ? -8.104 -6.027 15.386 1.00 98.38 320 VAL A O 1
ATOM 2483 N N . GLN A 1 321 ? -10.050 -4.929 15.516 1.00 98.50 321 GLN A N 1
ATOM 2484 C CA . GLN A 1 321 ? -10.830 -6.096 15.953 1.00 98.50 321 GLN A CA 1
ATOM 2485 C C . GLN A 1 321 ? -10.866 -7.195 14.878 1.00 98.50 321 GLN A C 1
ATOM 2487 O O . GLN A 1 321 ? -10.601 -8.365 15.164 1.00 98.50 321 GLN A O 1
ATOM 2492 N N . ALA A 1 322 ? -11.094 -6.822 13.617 1.00 97.50 322 ALA A N 1
ATOM 2493 C CA . ALA A 1 322 ? -11.074 -7.749 12.487 1.00 97.50 322 ALA A CA 1
ATOM 2494 C C . ALA A 1 322 ? -9.665 -8.320 12.208 1.00 97.50 322 ALA A C 1
ATOM 2496 O O . ALA A 1 322 ? -9.525 -9.350 11.551 1.00 97.50 322 ALA A O 1
ATOM 2497 N N . ASP A 1 323 ? -8.598 -7.672 12.684 1.00 95.44 323 ASP A N 1
ATOM 2498 C CA . ASP A 1 323 ? -7.232 -8.216 12.685 1.00 95.44 323 ASP A CA 1
ATOM 2499 C C . ASP A 1 323 ? -6.968 -9.197 13.828 1.00 95.44 323 ASP A C 1
ATOM 2501 O O . ASP A 1 323 ? -6.265 -10.189 13.632 1.00 95.44 323 ASP A O 1
ATOM 2505 N N . ALA A 1 324 ? -7.564 -8.957 14.997 1.00 95.25 324 ALA A N 1
ATOM 2506 C CA . ALA A 1 324 ? -7.556 -9.890 16.121 1.00 95.25 324 ALA A CA 1
ATOM 2507 C C . ALA A 1 324 ? -8.400 -11.159 15.861 1.00 95.25 324 ALA A C 1
ATOM 2509 O O . ALA A 1 324 ? -8.327 -12.112 16.636 1.00 95.25 324 ALA A O 1
ATOM 2510 N N . GLY A 1 325 ? -9.163 -11.189 14.761 1.00 94.25 325 GLY A N 1
ATOM 2511 C CA . GLY A 1 325 ? -9.983 -12.324 14.336 1.00 94.25 325 GLY A CA 1
ATOM 2512 C C . GLY A 1 325 ? -11.480 -12.170 14.613 1.00 94.25 325 GLY A C 1
ATOM 2513 O O . GLY A 1 325 ? -12.192 -13.173 14.585 1.00 94.25 325 GLY A O 1
ATOM 2514 N N . ASP A 1 326 ? -11.975 -10.956 14.880 1.00 97.50 326 ASP A N 1
ATOM 2515 C CA . ASP A 1 326 ? -13.414 -10.725 15.020 1.00 97.50 326 ASP A CA 1
ATOM 2516 C C . ASP A 1 326 ? -14.122 -10.731 13.650 1.00 97.50 326 ASP A C 1
ATOM 2518 O O . ASP A 1 326 ? -14.163 -9.751 12.902 1.00 97.50 326 ASP A O 1
ATOM 2522 N N . ASP A 1 327 ? -14.722 -11.879 13.352 1.00 95.81 327 ASP A N 1
ATOM 2523 C CA . ASP A 1 327 ? -15.590 -12.147 12.205 1.00 95.81 327 ASP A CA 1
ATOM 2524 C C . ASP A 1 327 ? -16.779 -11.166 12.074 1.00 95.81 327 ASP A C 1
ATOM 2526 O O . ASP A 1 327 ? -17.333 -10.991 10.988 1.00 95.81 327 ASP A O 1
ATOM 2530 N N . THR A 1 328 ? -17.232 -10.551 13.170 1.00 97.62 328 THR A N 1
ATOM 2531 C CA . THR A 1 328 ? -18.318 -9.555 13.178 1.00 97.62 328 THR A CA 1
ATOM 2532 C C . THR A 1 328 ? -17.802 -8.194 12.753 1.00 97.62 328 THR A C 1
ATOM 2534 O O . THR A 1 328 ? -18.458 -7.547 11.936 1.00 97.62 328 THR A O 1
ATOM 2537 N N . ALA A 1 329 ? -16.616 -7.802 13.220 1.00 98.31 329 ALA A N 1
ATOM 2538 C CA . ALA A 1 329 ? -15.946 -6.603 12.738 1.00 98.31 329 ALA A CA 1
ATOM 2539 C C . ALA A 1 329 ? -15.611 -6.718 11.238 1.00 98.31 329 ALA A C 1
ATOM 2541 O O . ALA A 1 329 ? -15.937 -5.813 10.474 1.00 98.31 329 ALA A O 1
ATOM 2542 N N . GLU A 1 330 ? -15.086 -7.863 10.776 1.00 97.25 330 GLU A N 1
ATOM 2543 C CA . GLU A 1 330 ? -14.835 -8.123 9.343 1.00 97.25 330 GLU A CA 1
ATOM 2544 C C . GLU A 1 330 ? -16.120 -7.970 8.500 1.00 97.25 330 GLU A C 1
ATOM 2546 O O . GLU A 1 330 ? -16.112 -7.304 7.460 1.00 97.25 330 GLU A O 1
ATOM 2551 N N . ARG A 1 331 ? -17.251 -8.525 8.969 1.00 97.00 331 ARG A N 1
ATOM 2552 C CA . ARG A 1 331 ? -18.559 -8.380 8.301 1.00 97.00 331 ARG A CA 1
ATOM 2553 C C . ARG A 1 331 ? -19.070 -6.939 8.294 1.00 97.00 331 ARG A C 1
ATOM 2555 O O . ARG A 1 331 ? -19.619 -6.517 7.279 1.00 97.00 331 ARG A O 1
ATOM 2562 N N . GLU A 1 332 ? -18.921 -6.194 9.388 1.00 98.25 332 GLU A N 1
ATOM 2563 C CA . GLU A 1 332 ? -19.377 -4.800 9.468 1.00 98.25 332 GLU A CA 1
ATOM 2564 C C . GLU A 1 332 ? -18.521 -3.875 8.593 1.00 98.25 332 GLU A C 1
ATOM 2566 O O . GLU A 1 332 ? -19.076 -3.014 7.915 1.00 98.25 332 GLU A O 1
ATOM 2571 N N . LEU A 1 333 ? -17.206 -4.099 8.498 1.00 98.19 333 LEU A N 1
ATOM 2572 C CA . LEU A 1 333 ? -16.336 -3.398 7.545 1.00 98.19 333 LEU A CA 1
ATOM 2573 C C . LEU A 1 333 ? -16.759 -3.669 6.095 1.00 98.19 333 LEU A C 1
ATOM 2575 O O . LEU A 1 333 ? -16.959 -2.728 5.326 1.00 98.19 333 LEU A O 1
ATOM 2579 N N . ALA A 1 334 ? -16.961 -4.939 5.728 1.00 97.25 334 ALA A N 1
ATOM 2580 C CA . ALA A 1 334 ? -17.406 -5.325 4.386 1.00 97.25 334 ALA A CA 1
ATOM 2581 C C . ALA A 1 334 ? -18.830 -4.831 4.058 1.00 97.25 334 ALA A C 1
ATOM 2583 O O . ALA A 1 334 ? -19.172 -4.627 2.891 1.00 97.25 334 ALA A O 1
ATOM 2584 N N . ARG A 1 335 ? -19.677 -4.632 5.077 1.00 97.44 335 ARG A N 1
ATOM 2585 C CA . ARG A 1 335 ? -20.997 -4.010 4.938 1.00 97.44 335 ARG A CA 1
ATOM 2586 C C . ARG A 1 335 ? -20.880 -2.494 4.756 1.00 97.44 335 ARG A C 1
ATOM 2588 O O . ARG A 1 335 ? -21.402 -1.976 3.778 1.00 97.44 335 ARG A O 1
ATOM 2595 N N . ARG A 1 336 ? -20.167 -1.791 5.642 1.00 96.31 336 ARG A N 1
ATOM 2596 C CA . ARG A 1 336 ? -19.950 -0.334 5.564 1.00 96.31 336 ARG A CA 1
ATOM 2597 C C . ARG A 1 336 ? -19.306 0.083 4.252 1.00 96.31 336 ARG A C 1
ATOM 2599 O O . ARG A 1 336 ? -19.763 1.046 3.656 1.00 96.31 336 ARG A O 1
ATOM 2606 N N . TYR A 1 337 ? -18.308 -0.659 3.776 1.00 95.75 337 TYR A N 1
ATOM 2607 C CA . TYR A 1 337 ? -17.668 -0.368 2.495 1.00 95.75 337 TYR A CA 1
ATOM 2608 C C . TYR A 1 337 ? -18.655 -0.456 1.323 1.00 95.75 337 TYR A C 1
ATOM 2610 O O . TYR A 1 337 ? -18.664 0.407 0.459 1.00 95.75 337 TYR A O 1
ATOM 2618 N N . ARG A 1 338 ? -19.539 -1.461 1.308 1.00 94.50 338 ARG A N 1
ATOM 2619 C CA . ARG A 1 338 ? -20.557 -1.607 0.255 1.00 94.50 338 ARG A CA 1
ATOM 2620 C C . ARG A 1 338 ? -21.669 -0.557 0.343 1.00 94.50 338 ARG A C 1
ATOM 2622 O O . ARG A 1 338 ? -22.162 -0.107 -0.687 1.00 94.50 338 ARG A O 1
ATOM 2629 N N . ASP A 1 339 ? -22.097 -0.235 1.560 1.00 93.56 339 ASP A N 1
ATOM 2630 C CA . ASP A 1 339 ? -23.325 0.523 1.812 1.00 93.56 339 ASP A CA 1
ATOM 2631 C C . ASP A 1 339 ? -23.084 2.045 1.956 1.00 93.56 339 ASP A C 1
ATOM 2633 O O . ASP A 1 339 ? -24.015 2.823 1.743 1.00 93.56 339 ASP A O 1
ATOM 2637 N N . ASP A 1 340 ? -21.872 2.488 2.327 1.00 92.44 340 ASP A N 1
ATOM 2638 C CA . ASP A 1 340 ? -21.522 3.906 2.516 1.00 92.44 340 ASP A CA 1
ATOM 2639 C C . ASP A 1 340 ? -20.697 4.450 1.326 1.00 92.44 340 ASP A C 1
ATOM 2641 O O . ASP A 1 340 ? -19.507 4.137 1.195 1.00 92.44 340 ASP A O 1
ATOM 2645 N N . PRO A 1 341 ? -21.276 5.314 0.466 1.00 88.19 341 PRO A N 1
ATOM 2646 C CA . PRO A 1 341 ? -20.610 5.827 -0.735 1.00 88.19 341 PRO A CA 1
ATOM 2647 C C . PRO A 1 341 ? -19.445 6.788 -0.442 1.00 88.19 341 PRO A C 1
ATOM 2649 O O . PRO A 1 341 ? -18.801 7.261 -1.375 1.00 88.19 341 PRO A O 1
ATOM 2652 N N . ARG A 1 342 ? -19.170 7.099 0.831 1.00 89.56 342 ARG A N 1
ATOM 2653 C CA . ARG A 1 342 ? -17.989 7.864 1.259 1.00 89.56 342 ARG A CA 1
ATOM 2654 C C . ARG A 1 342 ? -16.746 6.986 1.410 1.00 89.56 342 ARG A C 1
ATOM 2656 O O . ARG A 1 342 ? -15.639 7.509 1.446 1.00 89.56 342 ARG A O 1
ATOM 2663 N N . LEU A 1 343 ? -16.926 5.668 1.537 1.00 92.50 343 LEU A N 1
ATOM 2664 C CA . LEU A 1 343 ? -15.850 4.725 1.849 1.00 92.50 343 LEU A CA 1
ATOM 2665 C C . LEU A 1 343 ? -15.349 3.961 0.620 1.00 92.50 343 LEU A C 1
ATOM 2667 O O . LEU A 1 343 ? -14.165 3.656 0.559 1.00 92.50 343 LEU A O 1
ATOM 2671 N N . HIS A 1 344 ? -16.200 3.717 -0.376 1.00 90.75 344 HIS A N 1
ATOM 2672 C CA . HIS A 1 344 ? -15.887 2.918 -1.569 1.00 90.75 344 HIS A CA 1
ATOM 2673 C C . HIS A 1 344 ? -15.719 3.789 -2.832 1.00 90.75 344 HIS A C 1
ATOM 2675 O O . HIS A 1 344 ? -16.541 4.680 -3.058 1.00 90.75 344 HIS A O 1
ATOM 2681 N N . PRO A 1 345 ? -14.709 3.535 -3.692 1.00 91.38 345 PRO A N 1
ATOM 2682 C CA . PRO A 1 345 ? -14.378 4.391 -4.835 1.00 91.38 345 PRO A CA 1
ATOM 2683 C C . PRO A 1 345 ? -15.440 4.402 -5.936 1.00 91.38 345 PRO A C 1
ATOM 2685 O O . PRO A 1 345 ? -15.629 5.412 -6.613 1.00 91.38 345 PRO A O 1
ATOM 2688 N N . GLY A 1 346 ? -16.145 3.284 -6.114 1.00 91.19 346 GLY A N 1
ATOM 2689 C CA . GLY A 1 346 ? -17.062 3.100 -7.236 1.00 91.19 346 GLY A CA 1
ATOM 2690 C C . GLY A 1 346 ? -16.305 3.085 -8.562 1.00 91.19 346 GLY A C 1
ATOM 2691 O O . GLY A 1 346 ? -15.103 2.841 -8.607 1.00 91.19 346 GLY A O 1
ATOM 2692 N N . ASP A 1 347 ? -16.996 3.382 -9.657 1.00 91.62 347 ASP A N 1
ATOM 2693 C CA . ASP A 1 347 ? -16.407 3.267 -10.995 1.00 91.62 347 ASP A CA 1
ATOM 2694 C C . ASP A 1 347 ? -15.440 4.417 -11.349 1.00 91.62 347 ASP A C 1
ATOM 2696 O O . ASP A 1 347 ? -14.877 4.414 -12.446 1.00 91.62 347 ASP A O 1
ATOM 2700 N N . VAL A 1 348 ? -15.295 5.450 -10.502 1.00 91.62 348 VAL A N 1
ATOM 2701 C CA . VAL A 1 348 ? -14.634 6.724 -10.853 1.00 91.62 348 VAL A CA 1
ATOM 2702 C C . VAL A 1 348 ? -13.848 7.316 -9.680 1.00 91.62 348 VAL A C 1
ATOM 2704 O O . VAL A 1 348 ? -14.431 7.705 -8.672 1.00 91.62 348 VAL A O 1
ATOM 2707 N N . ILE A 1 349 ? -12.539 7.508 -9.869 1.00 93.69 349 ILE A N 1
ATOM 2708 C CA . ILE A 1 349 ? -11.647 8.160 -8.897 1.00 93.69 349 ILE A CA 1
ATOM 2709 C C . ILE A 1 349 ? -10.993 9.422 -9.476 1.00 93.69 349 ILE A C 1
ATOM 2711 O O . ILE A 1 349 ? -10.955 9.634 -10.692 1.00 93.69 349 ILE A O 1
ATOM 2715 N N . THR A 1 350 ? -10.445 10.259 -8.595 1.00 95.12 350 THR A N 1
ATOM 2716 C CA . THR A 1 350 ? -9.522 11.348 -8.936 1.00 95.12 350 THR A CA 1
ATOM 2717 C C . THR A 1 350 ? -8.098 10.903 -8.628 1.00 95.12 350 THR A C 1
ATOM 2719 O O . THR A 1 350 ? -7.715 10.771 -7.470 1.00 95.12 350 THR A O 1
ATOM 2722 N N . GLN A 1 351 ? -7.308 10.686 -9.674 1.00 96.00 351 GLN A N 1
ATOM 2723 C CA . GLN A 1 351 ? -5.885 10.388 -9.588 1.00 96.00 351 GLN A CA 1
ATOM 2724 C C . GLN A 1 351 ? -5.109 11.701 -9.471 1.00 96.00 351 GLN A C 1
ATOM 2726 O O . GLN A 1 351 ? -5.140 12.526 -10.388 1.00 96.00 351 GLN A O 1
ATOM 2731 N N . TYR A 1 352 ? -4.389 11.889 -8.368 1.00 95.56 352 TYR A N 1
ATOM 2732 C CA . TYR A 1 352 ? -3.385 12.946 -8.236 1.00 95.56 352 TYR A CA 1
ATOM 2733 C C . TYR A 1 352 ? -2.046 12.485 -8.841 1.00 95.56 352 TYR A C 1
ATOM 2735 O O . TYR A 1 352 ? -1.931 11.374 -9.356 1.00 95.56 352 TYR A O 1
ATOM 2743 N N . SER A 1 353 ? -1.020 13.336 -8.810 1.00 95.00 353 SER A N 1
ATOM 2744 C CA . SER A 1 353 ? 0.316 12.967 -9.279 1.00 95.00 353 SER A CA 1
ATOM 2745 C C . SER A 1 353 ? 1.396 13.449 -8.309 1.00 95.00 353 SER A C 1
ATOM 2747 O O . SER A 1 353 ? 1.508 14.657 -8.089 1.00 95.00 353 SER A O 1
ATOM 2749 N N . PRO A 1 354 ? 2.235 12.545 -7.768 1.00 94.44 354 PRO A N 1
ATOM 2750 C CA . PRO A 1 354 ? 3.411 12.908 -6.976 1.00 94.44 354 PRO A CA 1
ATOM 2751 C C . PRO A 1 354 ? 4.422 13.819 -7.690 1.00 94.44 354 PRO A C 1
ATOM 2753 O O . PRO A 1 354 ? 5.194 14.497 -7.021 1.00 94.44 354 PRO A O 1
ATOM 2756 N N . TYR A 1 355 ? 4.392 13.890 -9.027 1.00 94.62 355 TYR A N 1
ATOM 2757 C CA . TYR A 1 355 ? 5.182 14.838 -9.824 1.00 94.62 355 TYR A CA 1
ATOM 2758 C C . TYR A 1 355 ? 4.485 16.201 -10.031 1.00 94.62 355 TYR A C 1
ATOM 2760 O O . TYR A 1 355 ? 4.897 16.992 -10.878 1.00 94.62 355 TYR A O 1
ATOM 2768 N N . GLY A 1 356 ? 3.409 16.492 -9.289 1.00 92.50 356 GLY A N 1
ATOM 2769 C CA . GLY A 1 356 ? 2.695 17.774 -9.339 1.00 92.50 356 GLY A CA 1
ATOM 2770 C C . GLY A 1 356 ? 1.869 18.006 -10.609 1.00 92.50 356 GLY A C 1
ATOM 2771 O O . GLY A 1 356 ? 1.436 19.131 -10.864 1.00 92.50 356 GLY A O 1
ATOM 2772 N N . GLN A 1 357 ? 1.646 16.966 -11.420 1.00 94.56 357 GLN A N 1
ATOM 2773 C CA . GLN A 1 357 ? 0.806 17.059 -12.617 1.00 94.56 357 GLN A CA 1
ATOM 2774 C C . GLN A 1 357 ? -0.677 17.301 -12.248 1.00 94.56 357 GLN A C 1
ATOM 2776 O O . GLN A 1 357 ? -1.112 16.898 -11.165 1.00 94.56 357 GLN A O 1
ATOM 2781 N N . PRO A 1 358 ? -1.484 17.933 -13.128 1.00 95.69 358 PRO A N 1
ATOM 2782 C CA . PRO A 1 358 ? -2.903 18.174 -12.864 1.00 95.69 358 PRO A CA 1
ATOM 2783 C C . PRO A 1 358 ? -3.683 16.874 -12.591 1.00 95.69 358 PRO A C 1
ATOM 2785 O O . PRO A 1 358 ? -3.505 15.913 -13.345 1.00 95.69 358 PRO A O 1
ATOM 2788 N N . PRO A 1 359 ? -4.581 16.836 -11.584 1.00 95.31 359 PRO A N 1
ATOM 2789 C CA . PRO A 1 359 ? -5.362 15.639 -11.282 1.00 95.31 359 PRO A CA 1
ATOM 2790 C C . PRO A 1 359 ? -6.214 15.163 -12.464 1.00 95.31 359 PRO A C 1
ATOM 2792 O O . PRO A 1 359 ? -6.819 15.969 -13.180 1.00 95.31 359 PRO A O 1
ATOM 2795 N N . ARG A 1 360 ? -6.287 13.844 -12.647 1.00 95.38 360 ARG A N 1
ATOM 2796 C CA . ARG A 1 360 ? -7.040 13.175 -13.716 1.00 95.38 360 ARG A CA 1
ATOM 2797 C C . ARG A 1 360 ? -8.247 12.442 -13.136 1.00 95.38 360 ARG A C 1
ATOM 2799 O O . ARG A 1 360 ? -8.125 11.727 -12.149 1.00 95.38 360 ARG A O 1
ATOM 2806 N N . VAL A 1 361 ? -9.403 12.558 -13.787 1.00 95.12 361 VAL A N 1
ATOM 2807 C CA . VAL A 1 361 ? -10.550 11.681 -13.505 1.00 95.12 361 VAL A CA 1
ATOM 2808 C C . VAL A 1 361 ? -10.319 10.358 -14.232 1.00 95.12 361 VAL A C 1
ATOM 2810 O O . VAL A 1 361 ? -10.162 10.350 -15.454 1.00 95.12 361 VAL A O 1
ATOM 2813 N N . VAL A 1 362 ? -10.288 9.252 -13.493 1.00 94.81 362 VAL A N 1
ATOM 2814 C CA . VAL A 1 362 ? -9.995 7.911 -14.016 1.00 94.81 362 VAL A CA 1
ATOM 2815 C C . VAL A 1 362 ? -11.175 6.992 -13.727 1.00 94.81 362 VAL A C 1
ATOM 2817 O O . VAL A 1 362 ? -11.706 6.995 -12.619 1.00 94.81 362 VAL A O 1
ATOM 2820 N N . ARG A 1 363 ? -11.579 6.191 -14.719 1.00 92.81 363 ARG A N 1
ATOM 2821 C CA . ARG A 1 363 ? -12.512 5.080 -14.497 1.00 92.81 363 ARG A CA 1
ATOM 2822 C C . ARG A 1 363 ? -11.749 3.839 -14.047 1.00 92.81 363 ARG A C 1
ATOM 2824 O O . ARG A 1 363 ? -10.724 3.508 -14.647 1.00 92.81 363 ARG A O 1
ATOM 2831 N N . LEU A 1 364 ? -12.255 3.167 -13.019 1.00 91.06 364 LEU A N 1
ATOM 2832 C CA . LEU A 1 364 ? -11.795 1.829 -12.649 1.00 91.06 364 LEU A CA 1
ATOM 2833 C C . LEU A 1 364 ? -12.346 0.786 -13.651 1.00 91.06 364 LEU A C 1
ATOM 2835 O O . LEU A 1 364 ? -13.145 1.130 -14.528 1.00 91.06 364 LEU A O 1
ATOM 2839 N N . ARG A 1 365 ? -11.817 -0.442 -13.600 1.00 80.94 365 ARG A N 1
ATOM 2840 C CA . ARG A 1 365 ? -12.079 -1.534 -14.559 1.00 80.94 365 ARG A CA 1
ATOM 2841 C C . ARG A 1 365 ? -12.885 -2.652 -13.913 1.00 80.94 365 ARG A C 1
ATOM 2843 O O . ARG A 1 365 ? -12.504 -3.013 -12.779 1.00 80.94 365 ARG A O 1
#

Radius of gyration: 29.0 Å; chains: 1; bounding box: 98×83×86 Å

Foldseek 3Di:
DDDDDDDDDDDDDDDDDDDDDDDDDDDDDDDDDDDDDDDDDDDDDDDDDDDDDDDDDDDDDDDDDDDDDDDDDPDPDDAPFAQQLAADQALALVPNLVLLVVLPDDLLSQLLLLLQQEAACVPLNVPPDPVQLCQQVSRHNNSSSVLSCVQDVDRSNPGDDSNSHGHYHQLSSQSSSSSSSSSVSWRKFKFWFFFCFVDPQATATHIWMWTDDPPDIFIARSNDHQPPTPDGNRRFDDDPPTRTDGLLRLLVCVVVVVDFFQRYANDVPDPQTGNLNSLVSLLQRLCRSNVVSGRSQKAADPLSPPRDSVNSNLSSVLVVCVVVPPSVSSVVSVVCQVPPRSRDRPQWIWGQGPVRDDIDIDGDD